Protein AF-A0A7G1ILY7-F1 (afdb_monomer_lite)

Secondary structure (DSSP, 8-state):
--HHHHHHHHHHHHHHHHT-------TT-GGGS----TT-BPPTTTTTTTSS--SEEEEEEEEES--EEEEEEEEEEEEEEEEEEEPTTSSEEEESEEEETTEEEE-EEEEEEEEEEEEEEE--SSPEEEEEEE--EEEEEEETTEEEEEEE--EEEEEEEEEEEETTEEEEEEEEEE-SPPPSSHHHHHHTSBEEEEEEEEEESSEEPPSSS--TTTHHHHTT--EES--EE--S-TTEEEE-

pLDDT: mean 86.39, std 15.76, range [38.31, 98.69]

Organism: Mycobacterium kansasii (NCBI:txid1768)

Structure (mmCIF, N/CA/C/O backbone):
data_AF-A0A7G1ILY7-F1
#
_entry.id   AF-A0A7G1ILY7-F1
#
loop_
_atom_site.group_PDB
_atom_site.id
_atom_site.type_symbol
_atom_site.label_atom_id
_atom_site.label_alt_id
_atom_site.label_comp_id
_atom_site.label_asym_id
_atom_site.label_entity_id
_atom_site.label_seq_id
_atom_site.pdbx_PDB_ins_code
_atom_site.Cartn_x
_atom_site.Cartn_y
_atom_site.Cartn_z
_atom_site.occupancy
_atom_site.B_iso_or_equiv
_atom_site.auth_seq_id
_atom_site.auth_comp_id
_atom_site.auth_asym_id
_atom_site.auth_atom_id
_atom_site.pdbx_PDB_model_num
ATOM 1 N N . MET A 1 1 ? -23.141 0.613 -5.395 1.00 51.69 1 MET A N 1
ATOM 2 C CA . MET A 1 1 ? -22.119 1.476 -4.769 1.00 51.69 1 MET A CA 1
ATOM 3 C C . MET A 1 1 ? -22.836 2.685 -4.200 1.00 51.69 1 MET A C 1
ATOM 5 O O . MET A 1 1 ? -23.727 3.201 -4.863 1.00 51.69 1 MET A O 1
ATOM 9 N N . THR A 1 2 ? -22.575 3.020 -2.938 1.00 58.94 2 THR A N 1
ATOM 10 C CA . THR A 1 2 ? -23.241 4.110 -2.207 1.00 58.94 2 THR A CA 1
ATOM 11 C C . THR A 1 2 ? -22.535 5.437 -2.502 1.00 58.94 2 THR A C 1
ATOM 13 O O . THR A 1 2 ? -21.327 5.457 -2.725 1.00 58.94 2 THR A O 1
ATOM 16 N N . SER A 1 3 ? -23.243 6.571 -2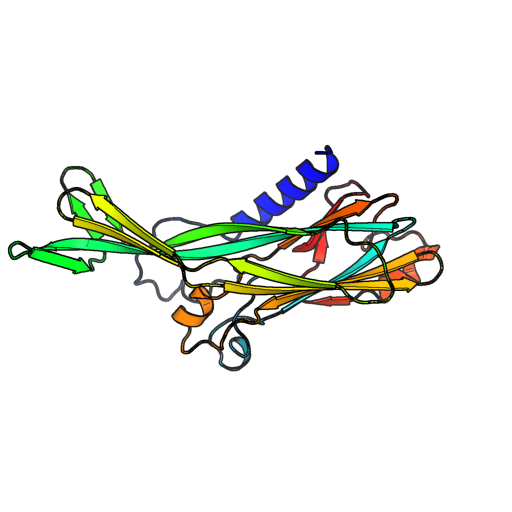.446 1.00 66.88 3 SER A N 1
ATOM 17 C CA . SER A 1 3 ? -22.622 7.887 -2.694 1.00 66.88 3 SER A CA 1
ATOM 18 C C . SER A 1 3 ? -21.503 8.233 -1.697 1.00 66.88 3 SER A C 1
ATOM 20 O O . SER A 1 3 ? -20.688 9.115 -1.958 1.00 66.88 3 SER A O 1
ATOM 22 N N . SER A 1 4 ? -21.472 7.576 -0.531 1.00 65.44 4 SER A N 1
ATOM 23 C CA . SER A 1 4 ? -20.400 7.704 0.460 1.00 65.44 4 SER A CA 1
ATOM 24 C C . SER A 1 4 ? -19.105 7.031 0.014 1.00 65.44 4 SER A C 1
ATOM 26 O O . SER A 1 4 ? -18.032 7.585 0.243 1.00 65.44 4 SER A O 1
ATOM 28 N N . TRP A 1 5 ? -19.206 5.878 -0.650 1.00 73.56 5 TRP A N 1
ATOM 29 C CA . TRP A 1 5 ? -18.062 5.170 -1.218 1.00 73.56 5 TRP A CA 1
ATOM 30 C C . TRP A 1 5 ? -17.394 5.994 -2.324 1.00 73.56 5 TRP A C 1
ATOM 32 O O . TRP A 1 5 ? -16.175 6.154 -2.338 1.00 73.56 5 TRP A O 1
ATOM 42 N N . ASP A 1 6 ? -18.199 6.600 -3.197 1.00 73.00 6 ASP A N 1
ATOM 43 C CA . ASP A 1 6 ? -17.697 7.388 -4.327 1.00 73.00 6 ASP A CA 1
ATOM 44 C C . ASP A 1 6 ? -16.938 8.647 -3.872 1.00 73.00 6 ASP A C 1
ATOM 46 O O . ASP A 1 6 ? -15.914 9.000 -4.454 1.00 73.00 6 ASP A O 1
ATOM 50 N N . ARG A 1 7 ? -17.372 9.297 -2.781 1.00 68.69 7 ARG A N 1
ATOM 51 C CA . ARG A 1 7 ? -16.645 10.439 -2.194 1.00 68.69 7 ARG A CA 1
ATOM 52 C C . ARG A 1 7 ? -15.334 10.031 -1.525 1.00 68.69 7 ARG A C 1
ATOM 54 O O . ARG A 1 7 ? -14.346 10.745 -1.664 1.00 68.69 7 ARG A O 1
ATOM 61 N N . ALA A 1 8 ? -15.315 8.904 -0.807 1.00 69.25 8 ALA A N 1
ATOM 62 C CA . ALA A 1 8 ? -14.083 8.374 -0.218 1.00 69.25 8 ALA A CA 1
ATOM 63 C C . ALA A 1 8 ? -13.059 8.032 -1.305 1.00 69.25 8 ALA A C 1
ATOM 65 O O . ALA A 1 8 ? -11.894 8.407 -1.192 1.00 69.25 8 ALA A O 1
ATOM 66 N N . ARG A 1 9 ? -13.522 7.413 -2.397 1.00 77.00 9 ARG A N 1
ATOM 67 C CA . ARG A 1 9 ? -12.702 7.153 -3.579 1.00 77.00 9 ARG A CA 1
ATOM 68 C C . ARG A 1 9 ? -12.181 8.443 -4.217 1.00 77.00 9 ARG A C 1
ATOM 70 O O . ARG A 1 9 ? -10.996 8.501 -4.501 1.00 77.00 9 ARG A O 1
ATOM 77 N N . ALA A 1 10 ? -12.999 9.485 -4.356 1.00 72.00 10 ALA A N 1
ATOM 78 C CA . ALA A 1 10 ? -12.544 10.756 -4.928 1.00 72.00 10 ALA A CA 1
ATOM 79 C C . ALA A 1 10 ? -11.409 11.417 -4.116 1.00 72.00 10 ALA A C 1
ATOM 81 O O . ALA A 1 10 ? -10.465 11.946 -4.698 1.00 72.00 10 ALA A O 1
ATOM 82 N N . VAL A 1 11 ? -11.468 11.364 -2.778 1.00 67.31 11 VAL A N 1
ATOM 83 C CA . VAL A 1 11 ? -10.367 11.843 -1.916 1.00 67.31 11 VAL A CA 1
ATOM 84 C C . VAL A 1 11 ? -9.125 10.971 -2.089 1.00 67.31 11 VAL A C 1
ATOM 86 O O . VAL A 1 11 ? -8.024 11.494 -2.234 1.00 67.31 11 VAL A O 1
ATOM 89 N N . ALA A 1 12 ? -9.297 9.651 -2.111 1.00 66.75 12 ALA A N 1
ATOM 90 C CA . ALA A 1 12 ? -8.205 8.714 -2.338 1.00 66.75 12 ALA A CA 1
ATOM 91 C C . ALA A 1 12 ? -7.530 8.907 -3.707 1.00 66.75 12 ALA A C 1
ATOM 93 O O . ALA A 1 12 ? -6.308 8.875 -3.784 1.00 66.75 12 ALA A O 1
ATOM 94 N N . ASP A 1 13 ? -8.302 9.167 -4.765 1.00 70.38 13 ASP A N 1
ATOM 95 C CA . ASP A 1 13 ? -7.778 9.495 -6.094 1.00 70.38 13 ASP A CA 1
ATOM 96 C C . ASP A 1 13 ? -6.953 10.784 -6.047 1.00 70.38 13 ASP A C 1
ATOM 98 O O . ASP A 1 13 ? -5.821 10.811 -6.524 1.00 70.38 13 ASP A O 1
ATOM 102 N N . ALA A 1 14 ? -7.475 11.837 -5.409 1.00 61.22 14 ALA A N 1
ATOM 103 C CA . ALA A 1 14 ? -6.745 13.092 -5.261 1.00 61.22 14 ALA A CA 1
ATOM 104 C C . ALA A 1 14 ? -5.393 12.891 -4.550 1.00 61.22 14 ALA A C 1
ATOM 106 O O . ALA A 1 14 ? -4.378 13.377 -5.041 1.00 61.22 14 ALA A O 1
ATOM 107 N N . VAL A 1 15 ? -5.359 12.120 -3.456 1.00 63.75 15 VAL A N 1
ATOM 108 C CA . VAL A 1 15 ? -4.124 11.829 -2.701 1.00 63.75 15 VAL A CA 1
ATOM 109 C C . VAL A 1 15 ? -3.160 10.940 -3.493 1.00 63.75 15 VAL A C 1
ATOM 111 O O . VAL A 1 15 ? -1.953 11.182 -3.475 1.00 63.75 15 VAL A O 1
ATOM 114 N N . LEU A 1 16 ? -3.673 9.939 -4.217 1.00 60.16 16 LEU A N 1
ATOM 115 C CA . LEU A 1 16 ? -2.855 9.037 -5.031 1.00 60.16 16 LEU A CA 1
ATOM 116 C C . LEU A 1 16 ? -2.064 9.801 -6.102 1.00 60.16 16 LEU A C 1
ATOM 118 O O . LEU A 1 16 ? -0.911 9.462 -6.371 1.00 60.16 16 LEU A O 1
ATOM 122 N N . TYR A 1 17 ? -2.663 10.844 -6.685 1.00 57.06 17 TYR A N 1
ATOM 123 C CA . TYR A 1 17 ? -2.037 11.631 -7.748 1.00 57.06 17 TYR A CA 1
ATOM 124 C C . TYR A 1 17 ? -1.330 12.908 -7.270 1.00 57.06 17 TYR A C 1
ATOM 126 O O . TYR A 1 17 ? -0.415 13.353 -7.963 1.00 57.06 17 TYR A O 1
ATOM 134 N N . GLU A 1 18 ? -1.667 13.486 -6.107 1.00 53.09 18 GLU A N 1
ATOM 135 C CA . GLU A 1 18 ? -1.013 14.716 -5.604 1.00 53.09 18 GLU A CA 1
ATOM 136 C C . GLU A 1 18 ? 0.501 14.538 -5.386 1.00 53.09 18 GLU A C 1
ATOM 138 O O . GLU A 1 18 ? 1.273 15.486 -5.523 1.00 53.09 18 GLU A O 1
ATOM 143 N N . GLY A 1 19 ? 0.951 13.307 -5.121 1.00 48.81 19 GLY A N 1
ATOM 144 C CA . GLY A 1 19 ? 2.372 12.950 -5.027 1.00 48.81 19 GLY A CA 1
ATOM 145 C C . GLY A 1 19 ? 2.988 12.386 -6.315 1.00 48.81 19 GLY A C 1
ATOM 146 O O . GLY A 1 19 ? 4.180 12.059 -6.330 1.00 48.81 19 GLY A O 1
ATOM 147 N N . TYR A 1 20 ? 2.204 12.230 -7.386 1.00 53.41 20 TYR A N 1
ATOM 148 C CA . TYR A 1 20 ? 2.575 11.442 -8.561 1.00 53.41 20 TYR A CA 1
ATOM 149 C C . TYR A 1 20 ? 2.512 12.261 -9.857 1.00 53.41 20 TYR A C 1
ATOM 151 O O . TYR A 1 20 ? 1.643 12.098 -10.709 1.00 53.41 20 TYR A O 1
ATOM 159 N N . LEU A 1 21 ? 3.509 13.127 -10.058 1.00 47.19 21 LEU A N 1
ATOM 160 C CA . LEU A 1 21 ? 3.784 13.698 -11.379 1.00 47.19 21 LEU A CA 1
ATOM 161 C C . LEU A 1 21 ? 4.458 12.640 -12.273 1.00 47.19 21 LEU A C 1
ATOM 163 O O . LEU A 1 21 ? 5.683 12.522 -12.319 1.00 47.19 21 LEU A O 1
ATOM 167 N N . LEU A 1 22 ? 3.637 11.881 -13.005 1.00 51.94 22 LEU A N 1
ATOM 168 C CA . LEU A 1 22 ? 4.011 10.984 -14.113 1.00 51.94 22 LEU A CA 1
ATOM 169 C C . LEU A 1 22 ? 4.379 11.760 -15.388 1.00 51.94 22 LEU A C 1
ATOM 171 O O . LEU A 1 22 ? 3.877 11.475 -16.474 1.00 51.94 22 LEU A O 1
ATOM 175 N N . TYR A 1 23 ? 5.249 12.763 -15.275 1.00 44.69 23 TYR A N 1
ATOM 176 C CA . TYR A 1 23 ? 5.781 13.431 -16.461 1.00 44.69 23 TYR A CA 1
ATOM 177 C C . TYR A 1 23 ? 7.094 12.768 -16.899 1.00 44.69 23 TYR A C 1
ATOM 179 O O . TYR A 1 23 ? 7.912 12.424 -16.039 1.00 44.69 23 TYR A O 1
ATOM 187 N N . PRO A 1 24 ? 7.337 12.582 -18.211 1.00 46.72 24 PRO A N 1
ATOM 188 C CA . PRO A 1 24 ? 8.594 12.036 -18.705 1.00 46.72 24 PRO A CA 1
ATOM 189 C C . PRO A 1 24 ? 9.766 12.926 -18.276 1.00 46.72 24 PRO A C 1
ATOM 191 O O . PRO A 1 24 ? 9.954 14.027 -18.794 1.00 46.72 24 PRO A O 1
ATOM 194 N N . TYR A 1 25 ? 10.576 12.444 -17.334 1.00 49.81 25 TYR A N 1
ATOM 195 C CA . TYR A 1 25 ? 11.810 13.103 -16.918 1.00 49.81 25 TYR A CA 1
ATOM 196 C C . TYR A 1 25 ? 13.026 12.281 -17.334 1.00 49.81 25 TYR A C 1
ATOM 198 O O . TYR A 1 25 ? 13.054 11.057 -17.224 1.00 49.81 25 TYR A O 1
ATOM 206 N N . ARG A 1 26 ? 14.063 12.981 -17.804 1.00 48.72 26 ARG A N 1
ATOM 207 C CA . ARG A 1 26 ? 15.349 12.385 -18.180 1.00 48.72 26 ARG A CA 1
ATOM 208 C C . ARG A 1 26 ? 16.023 11.794 -16.936 1.00 48.72 26 ARG A C 1
ATOM 210 O O . ARG A 1 26 ? 16.225 12.507 -15.953 1.00 48.72 26 ARG A O 1
ATOM 217 N N . GLY A 1 27 ? 16.410 10.519 -17.001 1.00 41.66 27 GLY A N 1
ATOM 218 C CA . GLY A 1 27 ? 16.965 9.722 -15.892 1.00 41.66 27 GLY A CA 1
ATOM 219 C C . GLY A 1 27 ? 18.310 10.177 -15.297 1.00 41.66 27 GLY A C 1
ATOM 220 O O . GLY A 1 27 ? 18.941 9.409 -14.582 1.00 41.66 27 GLY A O 1
ATOM 221 N N . THR A 1 28 ? 18.773 11.401 -15.570 1.00 44.66 28 THR A N 1
ATOM 222 C CA . THR A 1 28 ? 20.074 11.934 -15.125 1.00 44.66 28 THR A CA 1
ATOM 223 C C . THR A 1 28 ? 19.985 12.990 -14.017 1.00 44.66 28 THR A C 1
ATOM 225 O O . THR A 1 28 ? 21.017 13.485 -13.567 1.00 44.66 28 THR A O 1
ATOM 228 N N . SER A 1 29 ? 18.789 13.357 -13.541 1.00 44.31 29 SER A N 1
ATOM 229 C CA . SER A 1 29 ? 18.653 14.378 -12.489 1.00 44.31 29 SER A CA 1
ATOM 230 C C . SER A 1 29 ? 18.788 13.784 -11.080 1.00 44.31 29 SER A C 1
ATOM 232 O O . SER A 1 29 ? 17.864 13.162 -10.556 1.00 44.31 29 SER A O 1
ATOM 234 N N . SER A 1 30 ? 19.934 14.026 -10.436 1.00 38.31 30 SER A N 1
ATOM 235 C CA . SER A 1 30 ? 20.238 13.637 -9.046 1.00 38.31 30 SER A CA 1
ATOM 236 C C . SER A 1 30 ? 19.320 14.285 -8.002 1.00 38.31 30 SER A C 1
ATOM 238 O O . SER A 1 30 ? 19.090 13.707 -6.943 1.00 38.31 30 SER A O 1
ATOM 240 N N . LYS A 1 31 ? 18.718 15.442 -8.316 1.00 39.47 31 LYS A N 1
ATOM 241 C CA . LYS A 1 31 ? 17.737 16.133 -7.457 1.00 39.47 31 LYS A CA 1
ATOM 242 C C . LYS A 1 31 ? 16.423 15.361 -7.263 1.00 39.47 31 LYS A C 1
ATOM 244 O O . LYS A 1 31 ? 15.609 15.774 -6.449 1.00 39.47 31 LYS A O 1
ATOM 249 N N . ASN A 1 32 ? 16.223 14.261 -7.991 1.00 41.09 32 ASN A N 1
ATOM 250 C CA . ASN A 1 32 ? 14.952 13.540 -8.072 1.00 41.09 32 ASN A CA 1
ATOM 251 C C . ASN A 1 32 ? 14.979 12.136 -7.436 1.00 41.09 32 ASN A C 1
ATOM 253 O O . ASN A 1 32 ? 14.021 11.378 -7.583 1.00 41.09 32 ASN A O 1
ATOM 257 N N . GLN A 1 33 ? 16.083 11.767 -6.775 1.00 41.03 33 GLN A N 1
ATOM 258 C CA . GLN A 1 33 ? 16.269 10.429 -6.196 1.00 41.03 33 GLN A CA 1
ATOM 259 C C . GLN A 1 33 ? 15.649 10.247 -4.805 1.00 41.03 33 GLN A C 1
ATOM 261 O O . GLN A 1 33 ? 15.539 9.122 -4.330 1.00 41.03 33 GLN A O 1
ATOM 266 N N . SER A 1 34 ? 15.209 11.331 -4.166 1.00 39.31 34 SER A N 1
ATOM 267 C CA . SER A 1 34 ? 14.508 11.288 -2.883 1.00 39.31 34 SER A CA 1
ATOM 268 C C . SER A 1 34 ? 13.128 11.898 -3.063 1.00 39.31 34 SER A C 1
ATOM 270 O O . SER A 1 34 ? 12.932 13.101 -2.911 1.00 39.31 34 SER A O 1
ATOM 272 N N . ARG A 1 35 ? 12.178 11.048 -3.456 1.00 51.59 35 ARG A N 1
ATOM 273 C CA . ARG A 1 35 ? 10.757 11.375 -3.522 1.00 51.59 35 ARG A CA 1
ATOM 274 C C . ARG A 1 35 ? 10.189 11.119 -2.130 1.00 51.59 35 ARG A C 1
ATOM 276 O O . ARG A 1 35 ? 10.049 9.970 -1.737 1.00 51.59 35 ARG A O 1
ATOM 283 N N . TRP A 1 36 ? 9.930 12.169 -1.363 1.00 40.75 36 TRP A N 1
ATOM 284 C CA . TRP A 1 36 ? 9.278 12.047 -0.060 1.00 40.75 36 TRP A CA 1
ATOM 285 C C . TRP A 1 36 ? 7.821 11.681 -0.337 1.00 40.75 36 TRP A C 1
ATOM 287 O O . TRP A 1 36 ? 7.018 12.545 -0.680 1.00 40.75 36 TRP A O 1
ATOM 297 N N . GLN A 1 37 ? 7.522 10.386 -0.339 1.00 58.16 37 GLN A N 1
ATOM 298 C CA . GLN A 1 37 ? 6.239 9.857 -0.783 1.00 58.16 37 GLN A CA 1
ATOM 299 C C . GLN A 1 37 ? 5.486 9.304 0.421 1.00 58.16 37 GLN A C 1
ATOM 301 O O . GLN A 1 37 ? 5.861 8.280 0.995 1.00 58.16 37 GLN A O 1
ATOM 306 N N . PHE A 1 38 ? 4.410 9.992 0.796 1.00 65.69 38 PHE A N 1
ATOM 307 C CA . PHE A 1 38 ? 3.429 9.457 1.733 1.00 65.69 38 PHE A CA 1
ATOM 308 C C . PHE A 1 38 ? 2.924 8.093 1.229 1.00 65.69 38 PHE A C 1
ATOM 310 O O . PHE A 1 38 ? 2.757 7.886 0.025 1.00 65.69 38 PHE A O 1
ATOM 317 N N . GLY A 1 39 ? 2.749 7.139 2.143 1.00 82.88 39 GLY A N 1
ATOM 318 C CA . GLY A 1 39 ? 2.217 5.810 1.832 1.00 82.88 39 GLY A CA 1
ATOM 319 C C . GLY A 1 39 ? 3.164 4.843 1.103 1.00 82.88 39 GLY A C 1
ATOM 320 O O . GLY A 1 39 ? 2.714 3.777 0.686 1.00 82.88 39 GLY A O 1
ATOM 321 N N . VAL A 1 40 ? 4.457 5.139 0.911 1.00 92.12 40 VAL A N 1
ATOM 322 C CA . VAL A 1 40 ? 5.383 4.108 0.395 1.00 92.12 40 VAL A CA 1
ATOM 323 C C . VAL A 1 40 ? 5.698 3.093 1.484 1.00 92.12 40 VAL A C 1
ATOM 325 O O . VAL A 1 40 ? 6.140 3.477 2.569 1.00 92.12 40 VAL A O 1
ATOM 328 N N . LEU A 1 41 ? 5.498 1.816 1.148 1.00 96.31 41 LEU A N 1
ATOM 329 C CA . LEU A 1 41 ? 5.859 0.660 1.964 1.00 96.31 41 LEU A CA 1
ATOM 330 C C . LEU A 1 41 ? 6.988 -0.120 1.285 1.00 96.31 41 LEU A C 1
ATOM 332 O O . LEU A 1 41 ? 6.751 -0.865 0.323 1.00 96.31 41 LEU A O 1
ATOM 336 N N . GLY A 1 42 ? 8.218 0.100 1.751 1.00 96.12 42 GLY A N 1
ATOM 337 C CA . GLY A 1 42 ? 9.424 -0.553 1.235 1.00 96.12 42 GLY A CA 1
ATOM 338 C C . GLY A 1 42 ? 9.500 -2.035 1.613 1.00 96.12 42 GLY A C 1
ATOM 339 O O . GLY A 1 42 ? 8.771 -2.469 2.493 1.00 96.12 42 GLY A O 1
ATOM 340 N N . PRO A 1 43 ? 10.349 -2.853 0.968 1.00 97.50 43 PRO A N 1
ATOM 341 C CA . PRO A 1 43 ? 10.576 -4.221 1.430 1.00 97.50 43 PRO A CA 1
ATOM 342 C C . PRO A 1 43 ? 11.172 -4.270 2.851 1.00 97.50 43 PRO A C 1
ATOM 344 O O . PRO A 1 43 ? 11.854 -3.321 3.250 1.00 97.50 43 PRO A O 1
ATOM 347 N N . PRO A 1 44 ? 11.018 -5.386 3.586 1.00 97.62 44 PRO A N 1
ATOM 348 C CA . PRO A 1 44 ? 11.567 -5.543 4.931 1.00 97.62 44 PRO A CA 1
ATOM 349 C C . PRO A 1 44 ? 13.054 -5.177 5.032 1.00 97.62 44 PRO A C 1
ATOM 351 O O . PRO A 1 44 ? 13.888 -5.680 4.266 1.00 97.62 44 PRO A O 1
ATOM 354 N N . GLY A 1 45 ? 13.376 -4.304 5.993 1.00 96.00 45 GLY A N 1
ATOM 355 C CA . GLY A 1 45 ? 14.730 -3.803 6.266 1.00 96.00 45 GLY A CA 1
ATOM 356 C C . GLY A 1 45 ? 15.231 -2.699 5.322 1.00 96.00 45 GLY A C 1
ATOM 357 O O . GLY A 1 45 ? 16.362 -2.237 5.476 1.00 96.00 45 GLY A O 1
ATOM 358 N N . ALA A 1 46 ? 14.426 -2.248 4.349 1.00 94.56 46 ALA A N 1
ATOM 359 C CA . ALA A 1 46 ? 14.848 -1.219 3.396 1.00 94.56 46 ALA A CA 1
ATOM 360 C C . ALA A 1 46 ? 15.113 0.144 4.059 1.00 94.56 46 ALA A C 1
ATOM 362 O O . ALA A 1 46 ? 16.073 0.817 3.674 1.00 94.56 46 ALA A O 1
ATOM 363 N N . ALA A 1 47 ? 14.304 0.536 5.050 1.00 93.00 47 ALA A N 1
ATOM 364 C CA . ALA A 1 47 ? 14.507 1.765 5.821 1.00 93.00 47 ALA A CA 1
ATOM 365 C C . ALA A 1 47 ? 15.844 1.755 6.577 1.00 93.00 47 ALA A C 1
ATOM 367 O O . ALA A 1 47 ? 16.665 2.652 6.391 1.00 93.00 47 ALA A O 1
ATOM 368 N N . ASP A 1 48 ? 16.097 0.700 7.356 1.00 94.00 48 ASP A N 1
ATOM 369 C CA . ASP A 1 48 ? 17.316 0.551 8.162 1.00 94.00 48 ASP A CA 1
ATOM 370 C C . ASP A 1 48 ? 18.584 0.533 7.299 1.00 94.00 48 ASP A C 1
ATOM 372 O O . ASP A 1 48 ? 19.618 1.088 7.672 1.00 94.00 48 ASP A O 1
ATOM 376 N N . ALA A 1 49 ? 18.499 -0.067 6.109 1.00 92.69 49 ALA A N 1
ATOM 377 C CA . ALA A 1 49 ? 19.592 -0.112 5.143 1.00 92.69 49 ALA A CA 1
ATOM 378 C C . ALA A 1 49 ? 19.764 1.194 4.334 1.00 92.69 49 ALA A C 1
ATOM 380 O O . ALA A 1 49 ? 20.663 1.283 3.495 1.00 92.69 49 ALA A O 1
ATOM 381 N N . GLY A 1 50 ? 18.902 2.201 4.528 1.00 91.00 50 GLY A N 1
ATOM 382 C CA . GLY A 1 50 ? 18.900 3.440 3.742 1.00 91.00 50 GLY A CA 1
ATOM 383 C C . GLY A 1 50 ? 18.577 3.227 2.256 1.00 91.00 50 GLY A C 1
ATOM 384 O O . GLY A 1 50 ? 18.969 4.040 1.410 1.00 91.00 50 GLY A O 1
ATOM 385 N N . LEU A 1 51 ? 17.904 2.118 1.928 1.00 89.62 51 LEU A N 1
ATOM 386 C CA . LEU A 1 51 ? 17.524 1.722 0.570 1.00 89.62 51 LEU A CA 1
ATOM 387 C C . LEU A 1 51 ? 16.113 2.186 0.191 1.00 89.62 51 LEU A C 1
ATOM 389 O O . LEU A 1 51 ? 15.828 2.357 -0.993 1.00 89.62 51 LEU A O 1
ATOM 393 N N . GLY A 1 52 ? 15.240 2.392 1.174 1.00 88.56 52 GLY A N 1
ATOM 394 C CA . GLY A 1 52 ? 13.847 2.753 0.948 1.00 88.56 52 GLY A CA 1
ATOM 395 C C . GLY A 1 52 ? 13.145 3.209 2.220 1.00 88.56 52 GLY A C 1
ATOM 396 O O . GLY A 1 52 ? 13.771 3.742 3.130 1.00 88.56 52 GLY A O 1
ATOM 397 N N . GLU A 1 53 ? 11.836 3.004 2.246 1.00 91.00 53 GLU A N 1
ATOM 398 C CA . GLU A 1 53 ? 10.942 3.427 3.323 1.00 91.00 53 GLU A CA 1
ATOM 399 C C . GLU A 1 53 ? 10.603 2.274 4.274 1.00 91.00 53 GLU A C 1
ATOM 401 O O . GLU A 1 53 ? 10.943 1.120 4.003 1.00 91.00 53 GLU A O 1
ATOM 406 N N . ASP A 1 54 ? 9.928 2.610 5.378 1.00 94.38 54 ASP A N 1
ATOM 407 C CA . ASP A 1 54 ? 9.338 1.640 6.311 1.00 94.38 54 ASP A CA 1
ATOM 408 C C . ASP A 1 54 ? 8.462 0.637 5.546 1.00 94.38 54 ASP A C 1
ATOM 410 O O . ASP A 1 54 ? 7.846 0.989 4.536 1.00 94.38 54 ASP A O 1
ATOM 414 N N . ASP A 1 55 ? 8.422 -0.612 5.999 1.00 97.00 55 ASP A N 1
ATOM 415 C CA . ASP A 1 55 ? 7.636 -1.659 5.356 1.00 97.00 55 ASP A CA 1
ATOM 416 C C . ASP A 1 55 ? 6.163 -1.626 5.760 1.00 97.00 55 ASP A C 1
ATOM 418 O O . ASP A 1 55 ? 5.345 -2.315 5.148 1.00 97.00 55 ASP A O 1
ATOM 422 N N . THR A 1 56 ? 5.804 -0.813 6.754 1.00 97.12 56 THR A N 1
ATOM 423 C CA . THR A 1 56 ? 4.505 -0.892 7.400 1.00 97.12 56 THR A CA 1
ATOM 424 C C . THR A 1 56 ? 3.801 0.457 7.524 1.00 97.12 56 THR A C 1
ATOM 426 O O . THR A 1 56 ? 4.383 1.499 7.807 1.00 97.12 56 THR A O 1
ATOM 429 N N . MET A 1 57 ? 2.478 0.416 7.376 1.00 96.06 57 MET A N 1
ATOM 430 C CA . MET A 1 57 ? 1.567 1.450 7.856 1.00 96.06 57 MET A CA 1
ATOM 431 C C . MET A 1 57 ? 0.455 0.811 8.687 1.00 96.06 57 MET A C 1
ATOM 433 O O . MET A 1 57 ? 0.052 -0.330 8.445 1.00 96.06 57 MET A O 1
ATOM 437 N N . ALA A 1 58 ? -0.048 1.532 9.683 1.00 96.62 58 ALA A N 1
ATOM 438 C CA . ALA A 1 58 ? -1.114 1.045 10.545 1.00 96.62 58 ALA A CA 1
ATOM 439 C C . ALA A 1 58 ? -2.013 2.180 11.024 1.00 96.62 58 ALA A C 1
ATOM 441 O O . ALA A 1 58 ? -1.544 3.287 11.279 1.00 96.62 58 ALA A O 1
ATOM 442 N N . ALA A 1 59 ? -3.295 1.875 11.189 1.00 95.19 59 ALA A N 1
ATOM 443 C CA . ALA A 1 59 ? -4.269 2.810 11.718 1.00 95.19 59 ALA A CA 1
ATOM 444 C C . ALA A 1 59 ? -5.238 2.129 12.678 1.00 95.19 59 ALA A C 1
ATOM 446 O O . ALA A 1 59 ? -5.622 0.973 12.481 1.00 95.19 59 ALA A O 1
ATOM 447 N N . GLN A 1 60 ? -5.666 2.873 13.694 1.00 95.56 60 GLN A N 1
ATOM 448 C CA . GLN A 1 60 ? -6.754 2.477 14.578 1.00 95.56 60 GLN A CA 1
ATOM 449 C C . GLN A 1 60 ? -7.900 3.473 14.507 1.00 95.56 60 GLN A C 1
ATOM 451 O O . GLN A 1 60 ? -7.699 4.682 14.595 1.00 95.56 60 GLN A O 1
ATOM 456 N N . PHE A 1 61 ? -9.122 2.975 14.432 1.00 94.31 61 PHE A N 1
ATOM 457 C CA . PHE A 1 61 ? -10.316 3.809 14.497 1.00 94.31 61 PHE A CA 1
ATOM 458 C C . PHE A 1 61 ? -11.424 3.086 15.248 1.00 94.31 61 PHE A C 1
ATOM 460 O O . PHE A 1 61 ? -11.365 1.879 15.489 1.00 94.31 61 PHE A O 1
ATOM 467 N N . LEU A 1 62 ? -12.430 3.855 15.645 1.00 95.00 62 LEU A N 1
ATOM 468 C CA . LEU A 1 62 ? -13.571 3.349 16.386 1.00 95.00 62 LEU A CA 1
ATOM 469 C C . LEU A 1 62 ? -14.790 3.255 15.480 1.00 95.00 62 LEU A C 1
ATOM 471 O O . LEU A 1 62 ? -15.012 4.106 14.614 1.00 95.00 62 LEU A O 1
ATOM 475 N N . VAL A 1 63 ? -15.591 2.229 15.728 1.00 94.94 63 VAL A N 1
ATOM 476 C CA . VAL A 1 63 ? -16.878 2.014 15.078 1.00 94.94 63 VAL A CA 1
ATOM 477 C C . VAL A 1 63 ? -17.964 1.812 16.131 1.00 94.94 63 VAL A C 1
ATOM 479 O O . VAL A 1 63 ? -17.718 1.243 17.195 1.00 94.94 63 VAL A O 1
ATOM 482 N N . ASP A 1 64 ? -19.162 2.289 15.816 1.00 94.56 64 ASP A N 1
ATOM 483 C CA . ASP A 1 64 ? -20.364 2.216 16.645 1.00 94.56 64 ASP A CA 1
ATOM 484 C C . ASP A 1 64 ? -21.438 1.401 15.908 1.00 94.56 64 ASP A C 1
ATOM 486 O O . ASP A 1 64 ? -21.758 1.692 14.750 1.00 94.56 64 ASP A O 1
ATOM 490 N N . GLY A 1 65 ? -21.932 0.333 16.542 1.00 93.75 65 GLY A N 1
ATOM 491 C CA . GLY A 1 65 ? -22.961 -0.572 16.007 1.00 93.75 65 GLY A CA 1
ATOM 492 C C . GLY A 1 65 ? -22.556 -1.430 14.797 1.00 93.75 65 GLY A C 1
ATOM 493 O O . GLY A 1 65 ? -23.326 -2.284 14.360 1.00 93.75 65 GLY A O 1
ATOM 494 N N . ALA A 1 66 ? -21.357 -1.239 14.242 1.00 93.94 66 ALA A N 1
ATOM 495 C CA . ALA A 1 66 ? -20.913 -1.959 13.054 1.00 93.94 66 ALA A CA 1
ATOM 496 C C . ALA A 1 66 ? -20.576 -3.426 13.367 1.00 93.94 66 ALA A C 1
ATOM 498 O O . ALA A 1 66 ? -19.970 -3.735 14.392 1.00 93.94 66 ALA A O 1
ATOM 499 N N . ARG A 1 67 ? -20.930 -4.329 12.445 1.00 94.50 67 ARG A N 1
ATOM 500 C CA . ARG A 1 67 ? -20.704 -5.785 12.573 1.00 94.50 67 ARG A CA 1
ATOM 501 C C . ARG A 1 67 ? -19.597 -6.334 11.674 1.00 94.50 67 ARG A C 1
ATOM 503 O O . ARG A 1 67 ? -19.116 -7.441 11.899 1.00 94.50 67 ARG A O 1
ATOM 510 N N . ALA A 1 68 ? -19.246 -5.594 10.628 1.00 95.69 68 ALA A N 1
ATOM 511 C CA . ALA A 1 68 ? -18.244 -5.986 9.649 1.00 95.69 68 ALA A CA 1
ATOM 512 C C . ALA A 1 68 ? -17.666 -4.756 8.939 1.00 95.69 68 ALA A C 1
ATOM 514 O O . ALA A 1 68 ? -18.240 -3.664 9.018 1.00 95.69 68 ALA A O 1
ATOM 515 N N . ILE A 1 69 ? -16.571 -4.953 8.206 1.00 95.69 69 ILE A N 1
ATOM 516 C CA . ILE A 1 69 ? -15.901 -3.914 7.417 1.00 95.69 69 ILE A CA 1
ATOM 517 C C . ILE A 1 69 ? -15.518 -4.425 6.024 1.00 95.69 69 ILE A C 1
ATOM 519 O O . ILE A 1 69 ? -15.041 -5.547 5.871 1.00 95.69 69 ILE A O 1
ATOM 523 N N . THR A 1 70 ? -15.715 -3.598 5.006 1.00 96.19 70 THR A N 1
ATOM 524 C CA . THR A 1 70 ? -15.177 -3.788 3.657 1.00 96.19 70 THR A CA 1
ATOM 525 C C . THR A 1 70 ? -13.979 -2.865 3.499 1.00 96.19 70 THR A C 1
ATOM 527 O O . THR A 1 70 ? -14.053 -1.687 3.850 1.00 96.19 70 THR A O 1
ATOM 530 N N . LEU A 1 71 ? -12.873 -3.394 2.985 1.00 96.19 71 LEU A N 1
ATOM 531 C CA . LEU A 1 71 ? -11.619 -2.668 2.825 1.00 96.19 71 LEU A CA 1
ATOM 532 C C . LEU A 1 71 ? -11.148 -2.744 1.381 1.00 96.19 71 LEU A C 1
ATOM 534 O O . LEU A 1 71 ? -11.262 -3.787 0.740 1.00 96.19 71 LEU A O 1
ATOM 538 N N . VAL A 1 72 ? -10.560 -1.662 0.887 1.00 96.50 72 VAL A N 1
ATOM 539 C CA . VAL A 1 72 ? -9.867 -1.649 -0.397 1.00 96.50 72 VAL A CA 1
ATOM 540 C C . VAL A 1 72 ? -8.490 -1.031 -0.212 1.00 96.50 72 VAL A C 1
ATOM 542 O O . VAL A 1 72 ? -8.375 0.146 0.112 1.00 96.50 72 VAL A O 1
ATOM 545 N N . VAL A 1 73 ? -7.445 -1.833 -0.419 1.00 96.38 73 VAL A N 1
ATOM 546 C CA . VAL A 1 73 ? -6.050 -1.379 -0.403 1.00 96.38 73 VAL A CA 1
ATOM 547 C C . VAL A 1 73 ? -5.664 -0.973 -1.817 1.00 96.38 73 VAL A C 1
ATOM 549 O O . VAL A 1 73 ? -5.775 -1.778 -2.749 1.00 96.38 73 VAL A O 1
ATOM 552 N N . ARG A 1 74 ? -5.213 0.269 -1.973 1.00 94.00 74 ARG A N 1
ATOM 553 C CA . ARG A 1 74 ? -4.806 0.854 -3.250 1.00 94.00 74 ARG A CA 1
ATOM 554 C C . ARG A 1 74 ? -3.364 1.314 -3.170 1.00 94.00 74 ARG A C 1
ATOM 556 O O . ARG A 1 74 ? -2.949 1.849 -2.149 1.00 94.00 74 ARG A O 1
ATOM 563 N N . PHE A 1 75 ? -2.610 1.077 -4.232 1.00 93.56 75 PHE A N 1
ATOM 564 C CA . PHE A 1 75 ? -1.208 1.468 -4.350 1.00 93.56 75 PHE A CA 1
ATOM 565 C C . PHE A 1 75 ? -0.785 1.454 -5.820 1.00 93.56 75 PHE A C 1
ATOM 567 O O . PHE A 1 75 ? -1.458 0.881 -6.676 1.00 93.56 75 PHE A O 1
ATOM 574 N N . LEU A 1 76 ? 0.356 2.057 -6.109 1.00 93.12 76 LEU A N 1
ATOM 575 C CA . LEU A 1 76 ? 1.021 2.019 -7.400 1.00 93.12 76 LEU A CA 1
ATOM 576 C C . LEU A 1 76 ? 2.104 0.935 -7.395 1.00 93.12 76 LEU A C 1
ATOM 578 O O . LEU A 1 76 ? 2.885 0.813 -6.450 1.00 93.12 76 LEU A O 1
ATOM 582 N N . GLN A 1 77 ? 2.162 0.165 -8.475 1.00 94.56 77 GLN A N 1
ATOM 583 C CA . GLN A 1 77 ? 3.250 -0.756 -8.781 1.00 94.56 77 GLN A CA 1
ATOM 584 C C . GLN A 1 77 ? 4.166 -0.107 -9.821 1.00 94.56 77 GLN A C 1
ATOM 586 O O . GLN A 1 77 ? 3.699 0.310 -10.883 1.00 94.56 77 GLN A O 1
ATOM 591 N N . LEU A 1 78 ? 5.469 -0.039 -9.534 1.00 93.50 78 LEU A N 1
ATOM 592 C CA . LEU A 1 78 ? 6.448 0.527 -10.460 1.00 93.50 78 LEU A CA 1
ATOM 593 C C . LEU A 1 78 ? 6.561 -0.325 -11.731 1.00 93.50 78 LEU A C 1
ATOM 595 O O . LEU A 1 78 ? 6.686 -1.552 -11.674 1.00 93.50 78 LEU A O 1
ATOM 599 N N . GLN A 1 79 ? 6.568 0.343 -12.879 1.00 93.50 79 GLN A N 1
ATOM 600 C CA . GLN A 1 79 ? 6.727 -0.262 -14.190 1.00 93.50 79 GLN A CA 1
ATOM 601 C C . GLN A 1 79 ? 7.898 0.381 -14.918 1.00 93.50 79 GLN A C 1
ATOM 603 O O . GLN A 1 79 ? 7.812 1.504 -15.395 1.00 93.50 79 GLN A O 1
ATOM 608 N N . HIS A 1 80 ? 8.988 -0.355 -15.079 1.00 93.12 80 HIS A N 1
ATOM 609 C CA . HIS A 1 80 ? 10.121 0.130 -15.856 1.00 93.12 80 HIS A CA 1
ATOM 610 C C . HIS A 1 80 ? 9.804 0.009 -17.345 1.00 93.12 80 HIS A C 1
ATOM 612 O O . HIS A 1 80 ? 9.703 -1.112 -17.852 1.00 93.12 80 HIS A O 1
ATOM 618 N N . ARG A 1 81 ? 9.671 1.134 -18.059 1.00 93.56 81 ARG A N 1
ATOM 619 C CA . ARG A 1 81 ? 9.606 1.155 -19.525 1.00 93.56 81 ARG A CA 1
ATOM 620 C C . ARG A 1 81 ? 10.999 1.390 -20.093 1.00 93.56 81 ARG A C 1
ATOM 622 O O . ARG A 1 81 ? 11.598 2.444 -19.896 1.00 93.56 81 ARG A O 1
ATOM 629 N N . ARG A 1 82 ? 11.479 0.4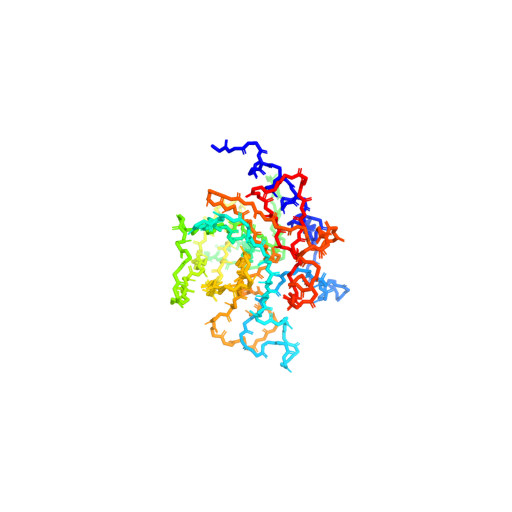39 -20.887 1.00 95.00 82 ARG A N 1
ATOM 630 C CA . ARG A 1 82 ? 12.724 0.523 -21.650 1.00 95.00 82 ARG A CA 1
ATOM 631 C C . ARG A 1 82 ? 12.419 0.622 -23.138 1.00 95.00 82 ARG A C 1
ATOM 633 O O . ARG A 1 82 ? 11.819 -0.286 -23.706 1.00 95.00 82 ARG A O 1
ATOM 640 N N . ALA A 1 83 ? 12.848 1.707 -23.767 1.00 96.38 83 ALA A N 1
ATOM 641 C CA . ALA A 1 83 ? 12.898 1.817 -25.215 1.00 96.38 83 ALA A CA 1
ATOM 642 C C . ALA A 1 83 ? 14.118 1.053 -25.744 1.00 96.38 83 ALA A C 1
ATOM 644 O O . ALA A 1 83 ? 15.224 1.184 -25.212 1.00 96.38 83 ALA A O 1
ATOM 645 N N . GLU A 1 84 ? 13.924 0.252 -26.788 1.00 97.12 84 GLU A N 1
ATOM 646 C CA . GLU A 1 84 ? 14.997 -0.494 -27.432 1.00 97.12 84 GLU A CA 1
ATOM 647 C C . GLU A 1 84 ? 15.001 -0.286 -28.943 1.00 97.12 84 GLU A C 1
ATOM 649 O O . GLU A 1 84 ? 13.970 -0.428 -29.597 1.00 97.12 84 GLU A O 1
ATOM 654 N N . ARG A 1 85 ? 16.173 0.001 -29.512 1.00 96.69 85 ARG A N 1
ATOM 655 C CA . ARG A 1 85 ? 16.371 0.146 -30.957 1.00 96.69 85 ARG A CA 1
ATOM 656 C C . ARG A 1 85 ? 16.658 -1.211 -31.595 1.00 96.69 85 ARG A C 1
ATOM 658 O O . ARG A 1 85 ? 17.456 -1.985 -31.067 1.00 96.69 85 ARG A O 1
ATOM 665 N N . ALA A 1 86 ? 16.051 -1.486 -32.744 1.00 96.25 86 ALA A N 1
ATOM 666 C CA . ALA A 1 86 ? 16.381 -2.651 -33.556 1.00 96.25 86 ALA A CA 1
ATOM 667 C C . ALA A 1 86 ? 17.772 -2.489 -34.192 1.00 96.25 86 ALA A C 1
ATOM 669 O O . ALA A 1 86 ? 18.098 -1.443 -34.756 1.00 96.25 86 ALA A O 1
ATOM 670 N N . ARG A 1 87 ? 18.606 -3.529 -34.120 1.00 94.56 87 ARG A N 1
ATOM 671 C CA . ARG A 1 87 ? 19.932 -3.531 -34.758 1.00 94.56 87 ARG A CA 1
ATOM 672 C C . ARG A 1 87 ? 19.858 -4.096 -36.175 1.00 94.56 87 ARG A C 1
ATOM 674 O O . ARG A 1 87 ? 19.115 -5.039 -36.431 1.00 94.56 87 ARG A O 1
ATOM 681 N N . ALA A 1 88 ? 20.706 -3.589 -37.073 1.00 84.50 88 ALA A N 1
ATOM 682 C CA . ALA A 1 88 ? 20.788 -4.044 -38.469 1.00 84.50 88 ALA A CA 1
ATOM 683 C C . ALA A 1 88 ? 21.153 -5.540 -38.621 1.00 84.50 88 ALA A C 1
ATOM 685 O O . ALA A 1 88 ? 20.842 -6.144 -39.641 1.00 84.50 88 ALA A O 1
ATOM 686 N N . GLY A 1 89 ? 21.777 -6.146 -37.602 1.00 84.00 89 GLY A N 1
ATOM 687 C CA . GLY A 1 89 ? 22.093 -7.581 -37.536 1.00 84.00 89 GLY A CA 1
ATOM 688 C C . GLY A 1 89 ? 21.079 -8.427 -36.756 1.00 84.00 89 GLY A C 1
ATOM 689 O O . GLY A 1 89 ? 21.386 -9.563 -36.405 1.00 84.00 89 GLY A O 1
ATOM 690 N N . GLY A 1 90 ? 19.904 -7.875 -36.441 1.00 88.81 90 GLY A N 1
ATOM 691 C CA . GLY A 1 90 ? 18.922 -8.493 -35.553 1.00 88.81 90 GLY A CA 1
ATOM 692 C C . GLY A 1 90 ? 19.179 -8.200 -34.071 1.00 88.81 90 GLY A C 1
ATOM 693 O O . GLY A 1 90 ? 20.260 -7.775 -33.658 1.00 88.81 90 GLY A O 1
ATOM 694 N N . GLY A 1 91 ? 18.147 -8.412 -33.255 1.00 93.81 91 GLY A N 1
ATOM 695 C CA . GLY A 1 91 ? 18.162 -8.088 -31.829 1.00 93.81 91 GLY A CA 1
ATOM 696 C C . GLY A 1 91 ? 17.866 -6.616 -31.528 1.00 93.81 91 GLY A C 1
ATOM 697 O O . GLY A 1 91 ? 17.576 -5.814 -32.418 1.00 93.81 91 GLY A O 1
ATOM 698 N N . PHE A 1 92 ? 17.920 -6.283 -30.239 1.00 96.56 92 PHE A N 1
ATOM 699 C CA . PHE A 1 92 ? 17.486 -4.994 -29.709 1.00 96.56 92 PHE A CA 1
ATOM 700 C C . PHE A 1 92 ? 18.508 -4.437 -28.719 1.00 96.56 92 PHE A C 1
ATOM 702 O O . PHE A 1 92 ? 19.086 -5.189 -27.933 1.00 96.56 92 PHE A O 1
ATOM 709 N N . GLU A 1 93 ? 18.728 -3.124 -28.753 1.00 95.62 93 GLU A N 1
ATOM 710 C CA . GLU A 1 93 ? 19.589 -2.419 -27.803 1.00 95.62 93 GLU A CA 1
ATOM 711 C C . GLU A 1 93 ? 18.813 -1.409 -26.965 1.00 95.62 93 GLU A C 1
ATOM 713 O O . GLU A 1 93 ? 18.112 -0.573 -27.534 1.00 95.62 93 GLU A O 1
ATOM 718 N N . PRO A 1 94 ? 18.945 -1.433 -25.630 1.00 95.56 94 PRO A N 1
ATOM 719 C CA . PRO A 1 94 ? 18.406 -0.384 -24.778 1.00 95.56 94 PRO A CA 1
ATOM 720 C C . PRO A 1 94 ? 18.928 1.001 -25.159 1.00 95.56 94 PRO A C 1
ATOM 722 O O . PRO A 1 94 ? 20.135 1.198 -25.305 1.00 95.56 94 PRO A O 1
ATOM 725 N N . VAL A 1 95 ? 18.025 1.972 -25.254 1.00 95.25 95 VAL A N 1
ATOM 726 C CA . VAL A 1 95 ? 18.352 3.380 -25.504 1.00 95.25 95 VAL A CA 1
ATOM 727 C C . VAL A 1 95 ? 17.614 4.279 -24.518 1.00 95.25 95 VAL A C 1
ATOM 729 O O . VAL A 1 95 ? 16.522 3.955 -24.056 1.00 95.25 95 VAL A O 1
ATOM 732 N N . ALA A 1 96 ? 18.198 5.430 -24.181 1.00 91.56 96 ALA A N 1
ATOM 733 C CA . ALA A 1 96 ? 17.523 6.418 -23.333 1.00 91.56 96 ALA A CA 1
ATOM 734 C C . ALA A 1 96 ? 16.279 7.003 -24.025 1.00 91.56 96 ALA A C 1
ATOM 736 O O . ALA A 1 96 ? 15.268 7.262 -23.378 1.00 91.56 96 ALA A O 1
ATOM 737 N N . GLU A 1 97 ? 16.355 7.165 -25.345 1.00 94.25 97 GLU A N 1
ATOM 738 C CA . GLU A 1 97 ? 15.284 7.659 -26.200 1.00 94.25 97 GLU A CA 1
ATOM 739 C C . GLU A 1 97 ? 15.365 6.953 -27.557 1.00 94.25 97 GLU A C 1
ATOM 741 O O . GLU A 1 97 ? 16.441 6.865 -28.159 1.00 94.25 97 GLU A O 1
ATOM 746 N N . LEU A 1 98 ? 14.235 6.429 -28.025 1.00 94.25 98 LEU A N 1
ATOM 747 C CA . LEU A 1 98 ? 14.070 5.926 -29.381 1.00 94.25 98 LEU A CA 1
ATOM 748 C C . LEU A 1 98 ? 13.312 6.979 -30.183 1.00 94.25 98 LEU A C 1
ATOM 750 O O . LEU A 1 98 ? 12.163 7.263 -29.872 1.00 94.25 98 LEU A O 1
ATOM 754 N N . THR A 1 99 ? 13.939 7.542 -31.209 1.00 94.00 99 THR A N 1
ATOM 755 C CA . THR A 1 99 ? 13.311 8.526 -32.099 1.00 94.00 99 THR A CA 1
ATOM 756 C C . THR A 1 99 ? 13.139 7.917 -33.481 1.00 94.00 99 THR A C 1
ATOM 758 O O . THR A 1 99 ? 14.085 7.353 -34.034 1.00 94.00 99 THR A O 1
ATOM 761 N N . THR A 1 100 ? 11.938 8.037 -34.039 1.00 88.00 100 THR A N 1
ATOM 762 C CA . THR A 1 100 ? 11.587 7.593 -35.395 1.00 88.00 100 THR A CA 1
ATOM 763 C C . THR A 1 100 ? 10.802 8.678 -36.119 1.00 88.00 100 THR A C 1
ATOM 765 O O . THR A 1 100 ? 10.480 9.715 -35.541 1.00 88.00 100 THR A O 1
ATOM 768 N N . ALA A 1 101 ? 10.429 8.418 -37.372 1.00 86.88 101 ALA A N 1
ATOM 769 C CA . ALA A 1 101 ? 9.524 9.293 -38.107 1.00 86.88 101 ALA A CA 1
ATOM 770 C C . ALA A 1 101 ? 8.136 9.418 -37.444 1.00 86.88 101 ALA A C 1
ATOM 772 O O . ALA A 1 101 ? 7.470 10.434 -37.620 1.00 86.88 101 ALA A O 1
ATOM 773 N N . SER A 1 102 ? 7.703 8.405 -36.686 1.00 85.31 102 SER A N 1
ATOM 774 C CA . SER A 1 102 ? 6.363 8.346 -36.083 1.00 85.31 102 SER A CA 1
ATOM 775 C C . SER A 1 102 ? 6.286 8.883 -34.649 1.00 85.31 102 SER A C 1
ATOM 777 O O . SER A 1 102 ? 5.188 9.094 -34.137 1.00 85.31 102 SER A O 1
ATOM 779 N N . GLY A 1 103 ? 7.424 9.145 -34.000 1.00 90.06 103 GLY A N 1
ATOM 780 C CA . GLY A 1 103 ? 7.444 9.676 -32.640 1.00 90.06 103 GLY A CA 1
ATOM 781 C C . GLY A 1 103 ? 8.769 9.480 -31.913 1.00 90.06 103 GLY A C 1
ATOM 782 O O . GLY A 1 103 ? 9.736 8.950 -32.466 1.00 90.06 103 GLY A O 1
ATOM 783 N N . SER A 1 104 ? 8.792 9.917 -30.652 1.00 92.50 104 SER A N 1
ATOM 784 C CA . SER A 1 104 ? 9.917 9.721 -29.737 1.00 92.50 104 SER A CA 1
ATOM 785 C C . SER A 1 104 ? 9.458 9.056 -28.443 1.00 92.50 104 SER A C 1
ATOM 787 O O . SER A 1 104 ? 8.490 9.502 -27.823 1.00 92.50 104 SER A O 1
ATOM 789 N N . TRP A 1 105 ? 10.157 8.003 -28.021 1.00 92.31 105 TRP A N 1
ATOM 790 C CA . TRP A 1 105 ? 9.822 7.219 -26.834 1.00 92.31 105 TRP A CA 1
ATOM 791 C C . TRP A 1 105 ? 10.999 7.146 -25.871 1.00 92.31 105 TRP A C 1
ATOM 793 O O . TRP A 1 105 ? 12.053 6.590 -26.179 1.00 92.31 105 TRP A O 1
ATOM 803 N N . LEU A 1 106 ? 10.792 7.676 -24.670 1.00 91.44 106 LEU A N 1
ATOM 804 C CA . LEU A 1 106 ? 11.782 7.671 -23.598 1.00 91.44 106 LEU A CA 1
ATOM 805 C C . LEU A 1 106 ? 11.740 6.367 -22.796 1.00 91.44 106 LEU A C 1
ATOM 807 O O . LEU A 1 106 ? 10.655 5.858 -22.484 1.00 91.44 106 LEU A O 1
ATOM 811 N N . SER A 1 107 ? 12.920 5.892 -22.400 1.00 90.25 107 SER A N 1
ATOM 812 C CA . SER A 1 107 ? 13.072 4.962 -21.281 1.00 90.25 107 SER A CA 1
ATOM 813 C C . SER A 1 107 ? 12.841 5.714 -19.972 1.00 90.25 107 SER A C 1
ATOM 815 O O . SER A 1 107 ? 13.521 6.704 -19.699 1.00 90.25 107 SER A O 1
ATOM 817 N N . TRP A 1 108 ? 11.866 5.273 -19.185 1.00 87.69 108 TRP A N 1
ATOM 818 C CA . TRP A 1 108 ? 11.448 5.921 -17.940 1.00 87.69 108 TRP A CA 1
ATOM 819 C C . TRP A 1 108 ? 10.588 4.969 -17.105 1.00 87.69 108 TRP A C 1
ATOM 821 O O . TRP A 1 108 ? 10.126 3.937 -17.596 1.00 87.69 108 TRP A O 1
ATOM 831 N N . ASP A 1 109 ? 10.348 5.350 -15.857 1.00 88.19 109 ASP A N 1
ATOM 832 C CA . ASP A 1 109 ? 9.487 4.593 -14.960 1.00 88.19 109 ASP A CA 1
ATOM 833 C C . ASP A 1 109 ? 8.047 5.100 -15.027 1.00 88.19 109 ASP A C 1
ATOM 835 O O . ASP A 1 109 ? 7.767 6.282 -14.833 1.00 88.19 109 ASP A O 1
ATOM 839 N N . GLU A 1 110 ? 7.150 4.163 -15.283 1.00 89.38 110 GLU A N 1
ATOM 840 C CA . GLU A 1 110 ? 5.700 4.274 -15.251 1.00 89.38 110 GLU A CA 1
ATOM 841 C C . GLU A 1 110 ? 5.169 3.700 -13.931 1.00 89.38 110 GLU A C 1
ATOM 843 O O . GLU A 1 110 ? 5.898 3.080 -13.151 1.00 89.38 110 GLU A O 1
ATOM 848 N N . ALA A 1 111 ? 3.868 3.848 -13.702 1.00 86.19 111 ALA A N 1
ATOM 849 C CA . ALA A 1 111 ? 3.176 3.162 -12.625 1.00 86.19 111 ALA A CA 1
ATOM 850 C C . ALA A 1 111 ? 1.886 2.530 -13.118 1.00 86.19 111 ALA A C 1
ATOM 852 O O . ALA A 1 111 ? 1.211 3.071 -13.994 1.00 86.19 111 ALA A O 1
ATOM 853 N N . VAL A 1 112 ? 1.544 1.400 -12.512 1.00 91.06 112 VAL A N 1
ATOM 854 C CA . VAL A 1 112 ? 0.257 0.736 -12.691 1.00 91.06 112 VAL A CA 1
ATOM 855 C C . VAL A 1 112 ? -0.490 0.760 -11.371 1.00 91.06 112 VAL A C 1
ATOM 857 O O . VAL A 1 112 ? 0.033 0.338 -10.340 1.00 91.06 112 VAL A O 1
ATOM 860 N N . GLU A 1 113 ? -1.725 1.237 -11.408 1.00 92.75 113 GLU A N 1
ATOM 861 C CA . GLU A 1 113 ? -2.614 1.207 -10.255 1.00 92.75 113 GLU A CA 1
ATOM 862 C C . GLU A 1 113 ? -3.009 -0.221 -9.897 1.00 92.75 113 GLU A C 1
ATOM 864 O O . GLU A 1 113 ? -3.421 -1.023 -10.738 1.00 92.75 113 GLU A O 1
ATOM 869 N N . CYS A 1 114 ? -2.892 -0.531 -8.613 1.00 95.00 114 CYS A N 1
ATOM 870 C CA . CYS A 1 114 ? -3.285 -1.795 -8.029 1.00 95.00 114 CYS A CA 1
ATOM 871 C C . CYS A 1 114 ? -4.364 -1.554 -6.981 1.00 95.00 114 CYS A C 1
ATOM 873 O O . CYS A 1 114 ? -4.190 -0.753 -6.067 1.00 95.00 114 CYS A O 1
ATOM 875 N N . GLU A 1 115 ? -5.457 -2.305 -7.089 1.00 95.44 115 GLU A N 1
ATOM 876 C CA . GLU A 1 115 ? -6.570 -2.264 -6.146 1.00 95.44 115 GLU A CA 1
ATOM 877 C C . GLU A 1 115 ? -6.907 -3.674 -5.653 1.00 95.44 115 GLU A C 1
ATOM 879 O O . GLU A 1 115 ? -7.113 -4.591 -6.456 1.00 95.44 115 GLU A O 1
ATOM 884 N N . ARG A 1 116 ? -6.952 -3.873 -4.333 1.00 97.38 116 ARG A N 1
ATOM 885 C CA . ARG A 1 116 ? -7.317 -5.152 -3.708 1.00 97.38 116 ARG A CA 1
ATOM 886 C C . ARG A 1 116 ? -8.463 -4.950 -2.734 1.00 97.38 116 ARG A C 1
ATOM 888 O O . ARG A 1 116 ? -8.324 -4.209 -1.769 1.00 97.38 116 ARG A O 1
ATOM 895 N N . SER A 1 117 ? -9.581 -5.612 -3.015 1.00 96.69 117 SER A N 1
ATOM 896 C CA . SER A 1 117 ? -10.804 -5.548 -2.214 1.00 96.69 117 SER A CA 1
ATOM 897 C C . SER A 1 117 ? -10.898 -6.727 -1.253 1.00 96.69 117 SER A C 1
ATOM 899 O O . SER A 1 117 ? -10.621 -7.864 -1.633 1.00 96.69 117 SER A O 1
ATOM 901 N N . PHE A 1 118 ? -11.336 -6.454 -0.029 1.00 96.81 118 PHE A N 1
ATOM 902 C CA . PHE A 1 118 ? -11.485 -7.423 1.046 1.00 96.81 118 PHE A CA 1
ATOM 903 C C . PHE A 1 118 ? -12.816 -7.217 1.769 1.00 96.81 118 PHE A C 1
ATOM 905 O O . PHE A 1 118 ? -13.208 -6.088 2.064 1.00 96.81 118 PHE A O 1
ATOM 912 N N . GLY A 1 119 ? -13.474 -8.321 2.115 1.00 93.81 119 GLY A N 1
ATOM 913 C CA . GLY A 1 119 ? -14.660 -8.325 2.963 1.00 93.81 119 GLY A CA 1
ATOM 914 C C . GLY A 1 119 ? -15.998 -8.516 2.237 1.00 93.81 119 GLY A C 1
ATOM 915 O O . GLY A 1 119 ? -16.015 -8.859 1.053 1.00 93.81 119 GLY A O 1
ATOM 916 N N . PRO A 1 120 ? -17.121 -8.334 2.960 1.00 95.62 120 PRO A N 1
ATOM 917 C CA . PRO A 1 120 ? -17.183 -7.860 4.349 1.00 95.62 120 PRO A CA 1
ATOM 918 C C . PRO A 1 120 ? -16.482 -8.800 5.342 1.00 95.62 120 PRO A C 1
ATOM 920 O O . PRO A 1 120 ? -16.760 -9.995 5.373 1.00 95.62 120 PRO A O 1
ATOM 923 N N . LEU A 1 121 ? -15.562 -8.264 6.143 1.00 96.25 121 LEU A N 1
ATOM 924 C CA . LEU A 1 121 ? -14.850 -8.979 7.201 1.00 96.25 121 LEU A CA 1
ATOM 925 C C . LEU A 1 121 ? -15.637 -8.812 8.497 1.00 96.25 121 LEU A C 1
ATOM 927 O O . LEU A 1 121 ? -15.764 -7.689 8.990 1.00 96.25 121 LEU A O 1
ATOM 931 N N . ALA A 1 122 ? -16.195 -9.901 9.024 1.00 95.38 122 ALA A N 1
ATOM 932 C CA . ALA A 1 122 ? -16.910 -9.868 10.293 1.00 95.38 122 ALA A CA 1
ATOM 933 C C . ALA A 1 122 ? -15.955 -9.517 11.443 1.00 95.38 122 ALA A C 1
ATOM 935 O O . ALA A 1 122 ? -14.789 -9.924 11.454 1.00 95.38 122 ALA A O 1
ATOM 936 N N . PHE A 1 123 ? -16.451 -8.743 12.408 1.00 92.81 123 PHE A N 1
ATOM 937 C CA . PHE A 1 123 ? -15.706 -8.425 13.622 1.00 92.81 123 PHE A CA 1
ATOM 938 C C . PHE A 1 123 ? -15.779 -9.591 14.610 1.00 92.81 123 PHE A C 1
ATOM 940 O O . PHE A 1 123 ? -16.644 -9.626 15.491 1.00 92.81 123 PHE A O 1
ATOM 947 N N . GLU A 1 124 ? -14.867 -10.532 14.411 1.00 85.56 124 GLU A N 1
ATOM 948 C CA . GLU A 1 124 ? -14.640 -11.718 15.233 1.00 85.56 124 GLU A CA 1
ATOM 949 C C . GLU A 1 124 ? -13.437 -11.510 16.167 1.00 85.56 124 GLU A C 1
ATOM 951 O O . GLU A 1 124 ? -12.656 -10.576 15.979 1.00 85.56 124 GLU A O 1
ATOM 956 N N . ASP A 1 125 ? -13.270 -12.398 17.151 1.00 80.06 125 ASP A N 1
ATOM 957 C CA . ASP A 1 125 ? -12.159 -12.331 18.114 1.00 80.06 125 ASP A CA 1
ATOM 958 C C . ASP A 1 125 ? -10.793 -12.617 17.461 1.00 80.06 125 ASP A C 1
ATOM 960 O O . ASP A 1 125 ? -9.753 -12.160 17.937 1.00 80.06 125 ASP A O 1
ATOM 964 N N . GLN A 1 126 ? -10.778 -13.373 16.357 1.00 88.25 126 GLN A N 1
ATOM 965 C CA . GLN A 1 126 ? -9.553 -13.725 15.644 1.00 88.25 126 GLN A CA 1
ATOM 966 C C . GLN A 1 126 ? -9.213 -12.668 14.575 1.00 88.25 126 GLN A C 1
ATOM 968 O O . GLN A 1 126 ? -10.066 -12.329 13.753 1.00 88.25 126 GLN A O 1
ATOM 973 N N . PRO A 1 127 ? -7.957 -12.182 14.503 1.00 94.12 127 PRO A N 1
ATOM 974 C CA . PRO A 1 127 ? -7.532 -11.285 13.435 1.00 94.12 127 PRO A CA 1
ATOM 975 C C . PRO A 1 127 ? -7.540 -11.954 12.056 1.00 94.12 127 PRO A C 1
ATOM 977 O O . PRO A 1 127 ? -7.074 -13.085 11.889 1.00 94.12 127 PRO A O 1
ATOM 980 N N . TRP A 1 128 ? -7.952 -11.193 11.046 1.00 97.56 128 TRP A N 1
ATOM 981 C CA . TRP A 1 128 ? -7.789 -11.533 9.637 1.00 97.56 128 TRP A CA 1
ATOM 982 C C . TRP A 1 128 ? -6.369 -11.214 9.174 1.00 97.56 128 TRP A C 1
ATOM 984 O O . TRP A 1 128 ? -5.833 -10.157 9.508 1.00 97.56 128 TRP A O 1
ATOM 994 N N . ARG A 1 129 ? -5.791 -12.095 8.352 1.00 97.69 129 ARG A N 1
ATOM 995 C CA . ARG A 1 129 ? -4.550 -11.853 7.601 1.00 97.69 129 ARG A CA 1
ATOM 996 C C . ARG A 1 129 ? -4.786 -12.186 6.140 1.00 97.69 129 ARG A C 1
ATOM 998 O O . ARG A 1 129 ? -5.144 -13.317 5.815 1.00 97.69 129 ARG A O 1
ATOM 1005 N N . LEU A 1 130 ? -4.654 -11.190 5.276 1.00 98.19 130 LEU A N 1
ATOM 1006 C CA . LEU A 1 130 ? -5.096 -11.260 3.889 1.00 98.19 130 LEU A CA 1
ATOM 1007 C C . LEU A 1 130 ? -3.962 -10.818 2.955 1.00 98.19 130 LEU A C 1
ATOM 1009 O O . LEU A 1 130 ? -3.365 -9.765 3.179 1.00 98.19 130 LEU A O 1
ATOM 1013 N N . PRO A 1 131 ? -3.650 -11.582 1.896 1.00 98.19 131 PRO A N 1
ATOM 1014 C CA . PRO A 1 131 ? -2.559 -11.236 0.996 1.00 98.19 131 PRO A CA 1
ATOM 1015 C C . PRO A 1 131 ? -2.923 -10.041 0.100 1.00 98.19 131 PRO A C 1
ATOM 1017 O O . PRO A 1 131 ? -3.970 -10.020 -0.549 1.00 98.19 131 PRO A O 1
ATOM 1020 N N . VAL A 1 132 ? -2.013 -9.071 -0.001 1.00 98.25 132 VAL A N 1
ATOM 1021 C CA . VAL A 1 132 ? -2.073 -7.926 -0.921 1.00 98.25 132 VAL A CA 1
ATOM 1022 C C . VAL A 1 132 ? -1.006 -8.140 -1.996 1.00 98.25 132 VAL A C 1
ATOM 1024 O O . VAL A 1 132 ? 0.169 -7.874 -1.777 1.00 98.25 132 VAL A O 1
ATOM 1027 N N . LEU A 1 133 ? -1.384 -8.668 -3.162 1.00 97.81 133 LEU A N 1
ATOM 1028 C CA . LEU A 1 133 ? -0.416 -9.071 -4.195 1.00 97.81 133 LEU A CA 1
ATOM 1029 C C . LEU A 1 133 ? -0.560 -8.252 -5.474 1.00 97.81 133 LEU A C 1
ATOM 1031 O O . LEU A 1 133 ? -1.653 -8.202 -6.035 1.00 97.81 133 LEU A O 1
ATOM 1035 N N . ALA A 1 134 ? 0.537 -7.712 -6.004 1.00 97.69 134 ALA A N 1
ATOM 1036 C CA . ALA A 1 134 ? 0.633 -7.277 -7.400 1.00 97.69 134 ALA A CA 1
ATOM 1037 C C . ALA A 1 134 ? 1.635 -8.169 -8.135 1.00 97.69 134 ALA A C 1
ATOM 1039 O O . ALA A 1 134 ? 2.770 -8.330 -7.690 1.00 97.69 134 ALA A O 1
ATOM 1040 N N . GLN A 1 135 ? 1.192 -8.803 -9.223 1.00 97.62 135 GLN A N 1
ATOM 1041 C CA . GLN A 1 135 ? 1.993 -9.806 -9.923 1.00 97.62 135 GLN A CA 1
ATOM 1042 C C . GLN A 1 135 ? 3.132 -9.167 -10.713 1.00 97.62 135 GLN A C 1
ATOM 1044 O O . GLN A 1 135 ? 3.032 -8.025 -11.162 1.00 97.62 135 GLN A O 1
ATOM 1049 N N . GLU A 1 136 ? 4.210 -9.925 -10.893 1.00 97.25 136 GLU A N 1
ATOM 1050 C CA . GLU A 1 136 ? 5.199 -9.577 -11.906 1.00 97.25 136 GLU A CA 1
ATOM 1051 C C . GLU A 1 136 ? 4.588 -9.687 -13.303 1.00 97.25 136 GLU A C 1
ATOM 1053 O O . GLU A 1 136 ? 3.682 -10.489 -13.541 1.00 97.25 136 GLU A O 1
ATOM 1058 N N . ALA A 1 137 ? 5.080 -8.868 -14.225 1.00 97.00 137 ALA A N 1
ATOM 1059 C CA . ALA A 1 137 ? 4.632 -8.902 -15.605 1.00 97.00 137 ALA A CA 1
ATOM 1060 C C . ALA A 1 137 ? 5.650 -8.240 -16.533 1.00 97.00 137 ALA A C 1
ATOM 1062 O O . ALA A 1 137 ? 6.408 -7.353 -16.130 1.00 97.00 137 ALA A O 1
ATOM 1063 N N . SER A 1 138 ? 5.640 -8.681 -17.787 1.00 96.75 138 SER A N 1
ATOM 1064 C CA . SER A 1 138 ? 6.506 -8.181 -18.845 1.00 96.75 138 SER A CA 1
ATOM 1065 C C . SER A 1 138 ? 5.694 -8.038 -20.125 1.00 96.75 138 SER A C 1
ATOM 1067 O O . SER A 1 138 ? 5.169 -9.027 -20.629 1.00 96.75 138 SER A O 1
ATOM 1069 N N . ASP A 1 139 ? 5.640 -6.826 -20.663 1.00 96.94 139 ASP A N 1
ATOM 1070 C CA . ASP A 1 139 ? 4.872 -6.479 -21.856 1.00 96.94 139 ASP A CA 1
ATOM 1071 C C . ASP A 1 139 ? 5.815 -5.901 -22.918 1.00 96.94 139 ASP A C 1
ATOM 1073 O O . ASP A 1 139 ? 6.700 -5.099 -22.609 1.00 96.94 139 ASP A O 1
ATOM 1077 N N . VAL A 1 140 ? 5.639 -6.307 -24.177 1.00 97.31 140 VAL A N 1
ATOM 1078 C CA . VAL A 1 140 ? 6.452 -5.829 -25.302 1.00 97.31 140 VAL A CA 1
ATOM 1079 C C . VAL A 1 140 ? 5.547 -5.219 -26.361 1.00 97.31 140 VAL A C 1
ATOM 1081 O O . VAL A 1 140 ? 4.642 -5.875 -26.866 1.00 97.31 140 VAL A O 1
ATOM 1084 N N . GLU A 1 141 ? 5.828 -3.972 -26.718 1.00 96.31 141 GLU A N 1
ATOM 1085 C CA . GLU A 1 141 ? 5.123 -3.217 -27.750 1.00 96.31 141 GLU A CA 1
ATOM 1086 C C . GLU A 1 141 ? 6.099 -2.903 -28.886 1.00 96.31 141 GLU A C 1
ATOM 1088 O O . GLU A 1 141 ? 7.116 -2.243 -28.674 1.00 96.31 141 GLU A O 1
ATOM 1093 N N . SER A 1 142 ? 5.819 -3.384 -30.095 1.00 95.56 142 SER A N 1
ATOM 1094 C CA . SER A 1 142 ? 6.608 -3.024 -31.275 1.00 95.56 142 SER A CA 1
ATOM 1095 C C . SER A 1 142 ? 6.310 -1.589 -31.697 1.00 95.56 142 SER A C 1
ATOM 1097 O O . SER A 1 142 ? 5.151 -1.198 -31.798 1.00 95.56 142 SER A O 1
ATOM 1099 N N . VAL A 1 143 ? 7.362 -0.831 -31.994 1.00 94.56 143 VAL A N 1
ATOM 1100 C CA . VAL A 1 143 ? 7.271 0.513 -32.576 1.00 94.56 143 VAL A CA 1
ATOM 1101 C C . VAL A 1 143 ? 8.184 0.585 -33.795 1.00 94.56 143 VAL A C 1
ATOM 1103 O O . VAL A 1 143 ? 8.994 -0.317 -34.024 1.00 94.56 143 VAL A O 1
ATOM 1106 N N . ASP A 1 144 ? 8.064 1.638 -34.599 1.00 93.06 144 ASP A N 1
ATOM 1107 C CA . ASP A 1 144 ? 8.982 1.824 -35.722 1.00 93.06 144 ASP A CA 1
ATOM 1108 C C . ASP A 1 144 ? 10.446 1.808 -35.230 1.00 93.06 144 ASP A C 1
ATOM 1110 O O . ASP A 1 144 ? 10.758 2.245 -34.122 1.00 93.06 144 ASP A O 1
ATOM 1114 N N . GLY A 1 145 ? 11.348 1.208 -36.003 1.00 92.75 145 GLY A N 1
ATOM 1115 C CA . GLY A 1 145 ? 12.768 1.096 -35.649 1.00 92.75 145 GLY A CA 1
ATOM 1116 C C . GLY A 1 145 ? 13.114 0.396 -34.317 1.00 92.75 145 GLY A C 1
ATOM 1117 O O . GLY A 1 145 ? 14.283 0.439 -33.921 1.00 92.75 145 GLY A O 1
ATOM 1118 N N . GLY A 1 146 ? 12.172 -0.244 -33.606 1.00 95.69 146 GLY A N 1
ATOM 1119 C CA . GLY A 1 146 ? 12.446 -0.797 -32.276 1.00 95.69 146 GLY A CA 1
ATOM 1120 C C . GLY A 1 146 ? 11.256 -1.404 -31.525 1.00 95.69 146 GLY A C 1
ATOM 1121 O O . GLY A 1 146 ? 10.325 -1.955 -32.108 1.00 95.69 146 GLY A O 1
ATOM 1122 N N . ARG A 1 147 ? 11.320 -1.369 -30.191 1.00 97.00 147 ARG A N 1
ATOM 1123 C CA . ARG A 1 147 ? 10.245 -1.820 -29.293 1.00 97.00 147 ARG A CA 1
ATOM 1124 C C . ARG A 1 147 ? 10.312 -1.135 -27.931 1.00 97.00 147 ARG A C 1
ATOM 1126 O O . ARG A 1 147 ? 11.371 -0.673 -27.512 1.00 97.00 147 ARG A O 1
ATOM 1133 N N . LEU A 1 148 ? 9.195 -1.129 -27.216 1.00 96.81 148 LEU A N 1
ATOM 1134 C CA . LEU A 1 148 ? 9.099 -0.753 -25.811 1.00 96.81 148 LEU A CA 1
ATOM 1135 C C . LEU A 1 148 ? 8.913 -2.022 -24.983 1.00 96.81 148 LEU A C 1
ATOM 1137 O O . LEU A 1 148 ? 8.003 -2.807 -25.238 1.00 96.81 148 LEU A O 1
ATOM 1141 N N . VAL A 1 149 ? 9.772 -2.222 -23.990 1.00 97.69 149 VAL A N 1
ATOM 1142 C CA . VAL A 1 149 ? 9.681 -3.327 -23.032 1.00 97.69 149 VAL A CA 1
ATOM 1143 C C . VAL A 1 149 ? 9.281 -2.742 -21.688 1.00 97.69 149 VAL A C 1
ATOM 1145 O O . VAL A 1 149 ? 9.999 -1.907 -21.142 1.00 97.69 149 VAL A O 1
ATOM 1148 N N . ARG A 1 150 ? 8.139 -3.163 -21.154 1.00 97.19 150 ARG A N 1
ATOM 1149 C CA . ARG A 1 150 ? 7.643 -2.758 -19.838 1.00 97.19 150 ARG A CA 1
ATOM 1150 C C . ARG A 1 150 ? 7.761 -3.927 -18.887 1.00 97.19 150 ARG A C 1
ATOM 1152 O O . ARG A 1 150 ? 7.288 -5.011 -19.202 1.00 97.19 150 ARG A O 1
ATOM 1159 N N . HIS A 1 151 ? 8.381 -3.708 -17.738 1.00 96.88 151 HIS A N 1
ATOM 1160 C CA . HIS A 1 151 ? 8.594 -4.756 -16.752 1.00 96.88 151 HIS A CA 1
ATOM 1161 C C . HIS A 1 151 ? 8.187 -4.289 -15.356 1.00 96.88 151 HIS A C 1
ATOM 1163 O O . HIS A 1 151 ? 8.591 -3.215 -14.908 1.00 96.88 151 HIS A O 1
ATOM 1169 N N . ARG A 1 152 ? 7.428 -5.130 -14.653 1.00 96.88 152 ARG A N 1
ATOM 1170 C CA . ARG A 1 152 ? 6.965 -4.927 -13.277 1.00 96.88 152 ARG A CA 1
ATOM 1171 C C . ARG A 1 152 ? 7.491 -6.054 -12.398 1.00 96.88 152 ARG A C 1
ATOM 1173 O O . ARG A 1 152 ? 7.391 -7.223 -12.767 1.00 96.88 152 ARG A O 1
AT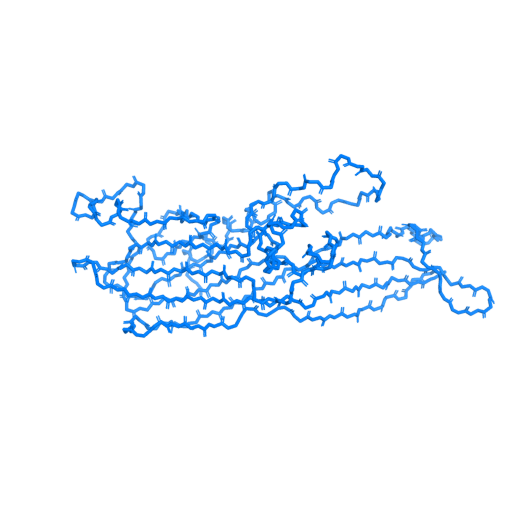OM 1180 N N . ARG A 1 153 ? 8.041 -5.717 -11.229 1.00 97.56 153 ARG A N 1
ATOM 1181 C CA . ARG A 1 153 ? 8.425 -6.705 -10.207 1.00 97.56 153 ARG A CA 1
ATOM 1182 C C . ARG A 1 153 ? 7.220 -7.038 -9.335 1.00 97.56 153 ARG A C 1
ATOM 1184 O O . ARG A 1 153 ? 6.374 -6.181 -9.100 1.00 97.56 153 ARG A O 1
ATOM 1191 N N . GLN A 1 154 ? 7.152 -8.272 -8.844 1.00 97.94 154 GLN A N 1
ATOM 1192 C CA . GLN A 1 154 ? 6.097 -8.667 -7.917 1.00 97.94 154 GLN A CA 1
ATOM 1193 C C . GLN A 1 154 ? 6.198 -7.862 -6.614 1.00 97.94 154 GLN A C 1
ATOM 1195 O O . GLN A 1 154 ? 7.277 -7.751 -6.030 1.00 97.94 154 GLN A O 1
ATOM 1200 N N . VAL A 1 155 ? 5.056 -7.365 -6.143 1.00 98.38 155 VAL A N 1
ATOM 1201 C CA . VAL A 1 155 ? 4.906 -6.717 -4.836 1.00 98.38 155 VAL A CA 1
ATOM 1202 C C . VAL A 1 155 ? 4.080 -7.636 -3.944 1.00 98.38 155 VAL A C 1
ATOM 1204 O O . VAL A 1 155 ? 3.020 -8.123 -4.354 1.00 98.38 155 VAL A O 1
ATOM 1207 N N . ARG A 1 156 ? 4.580 -7.897 -2.732 1.00 98.56 156 ARG A N 1
ATOM 1208 C CA . ARG A 1 156 ? 3.932 -8.764 -1.743 1.00 98.56 156 ARG A CA 1
ATOM 1209 C C . ARG A 1 156 ? 3.664 -7.973 -0.476 1.00 98.56 156 ARG A C 1
ATOM 1211 O O . ARG A 1 156 ? 4.597 -7.608 0.223 1.00 98.56 156 ARG A O 1
ATOM 1218 N N . GLY A 1 157 ? 2.400 -7.749 -0.172 1.00 98.44 157 GLY A N 1
ATOM 1219 C CA . GLY A 1 157 ? 1.950 -7.191 1.090 1.00 98.44 157 GLY A CA 1
ATOM 1220 C C . GLY A 1 157 ? 1.018 -8.140 1.834 1.00 98.44 157 GLY A C 1
ATOM 1221 O O . GLY A 1 157 ? 0.495 -9.106 1.274 1.00 98.44 157 GLY A O 1
ATOM 1222 N N . GLU A 1 158 ? 0.785 -7.829 3.097 1.00 98.69 158 GLU A N 1
ATOM 1223 C CA . GLU A 1 158 ? -0.214 -8.457 3.951 1.00 98.69 158 GLU A CA 1
ATOM 1224 C C . GLU A 1 158 ? -1.058 -7.363 4.608 1.00 98.69 158 GLU A C 1
ATOM 1226 O O . GLU A 1 158 ? -0.524 -6.392 5.143 1.00 98.69 158 GLU A O 1
ATOM 1231 N N . LEU A 1 159 ? -2.379 -7.526 4.561 1.00 98.56 159 LEU A N 1
ATOM 1232 C CA . LEU A 1 159 ? -3.343 -6.751 5.327 1.00 98.56 159 LEU A CA 1
ATOM 1233 C C . LEU A 1 159 ? -3.735 -7.554 6.570 1.00 98.56 159 LEU A C 1
ATOM 1235 O O . LEU A 1 159 ? -4.322 -8.631 6.459 1.00 98.56 159 LEU A O 1
ATOM 1239 N N . SER A 1 160 ? -3.454 -7.004 7.745 1.00 98.06 160 SER A N 1
ATOM 1240 C CA . SER A 1 160 ? -3.935 -7.506 9.029 1.00 98.06 160 SER A CA 1
ATOM 1241 C C . SER A 1 160 ? -5.088 -6.643 9.543 1.00 98.06 160 SER A C 1
ATOM 1243 O O . SER A 1 160 ? -4.976 -5.416 9.585 1.00 98.06 160 SER A O 1
ATOM 1245 N N . VAL A 1 161 ? -6.181 -7.284 9.962 1.00 98.00 161 VAL A N 1
ATOM 1246 C CA . VAL A 1 161 ? -7.372 -6.622 10.520 1.00 98.00 161 VAL A CA 1
ATOM 1247 C C . VAL A 1 161 ? -7.749 -7.297 11.826 1.00 98.00 161 VAL A C 1
ATOM 1249 O O . VAL A 1 161 ? -7.979 -8.500 11.856 1.00 98.00 161 VAL A O 1
ATOM 1252 N N . SER A 1 162 ? -7.848 -6.525 12.901 1.00 97.06 162 SER A N 1
ATOM 1253 C CA . SER A 1 162 ? -8.368 -6.995 14.190 1.00 97.06 162 SER A CA 1
ATOM 1254 C C . SER A 1 162 ? -9.421 -6.034 14.712 1.00 97.06 162 SER A C 1
ATOM 1256 O O . SER A 1 162 ? -9.434 -4.859 14.339 1.00 97.06 162 SER A O 1
ATOM 1258 N N . CYS A 1 163 ? -10.316 -6.542 15.551 1.00 96.06 163 CYS A N 1
ATOM 1259 C CA . CYS A 1 163 ? -11.370 -5.756 16.162 1.00 96.06 163 CYS A CA 1
ATOM 1260 C C . CYS A 1 163 ? -11.529 -6.186 17.617 1.00 96.06 163 CYS A C 1
ATOM 1262 O O . CYS A 1 163 ? -11.682 -7.372 17.886 1.00 96.06 163 CYS A O 1
ATOM 1264 N N . GLU A 1 164 ? -11.494 -5.232 18.540 1.00 95.31 164 GLU A N 1
ATOM 1265 C CA . GLU A 1 164 ? -11.651 -5.492 19.970 1.00 95.31 164 GLU A CA 1
ATOM 1266 C C . GLU A 1 164 ? -12.711 -4.564 20.587 1.00 95.31 164 GLU A C 1
ATOM 1268 O O . GLU A 1 164 ? -12.890 -3.432 20.118 1.00 95.31 164 GLU A O 1
ATOM 1273 N N . PRO A 1 165 ? -13.449 -5.015 21.617 1.00 94.75 165 PRO A N 1
ATOM 1274 C CA . PRO A 1 165 ? -14.369 -4.151 22.350 1.00 94.75 165 PRO A CA 1
ATOM 1275 C C . PRO A 1 165 ? -13.646 -2.988 23.042 1.00 94.75 165 PRO A C 1
ATOM 1277 O O . PRO A 1 165 ? -12.576 -3.160 23.623 1.00 94.75 165 PRO A O 1
ATOM 1280 N N . ASP A 1 166 ? -14.264 -1.809 23.036 1.00 94.19 166 ASP A N 1
ATOM 1281 C CA . ASP A 1 166 ? -13.806 -0.623 23.756 1.00 94.19 166 ASP A CA 1
ATOM 1282 C C . ASP A 1 166 ? -15.024 0.115 24.346 1.00 94.19 166 ASP A C 1
ATOM 1284 O O . ASP A 1 166 ? -15.570 1.054 23.760 1.00 94.19 166 ASP A O 1
ATOM 1288 N N . GLY A 1 167 ? -15.497 -0.376 25.496 1.00 91.00 167 GLY A N 1
ATOM 1289 C CA . GLY A 1 167 ? -16.779 0.041 26.067 1.00 91.00 167 GLY A CA 1
ATOM 1290 C C . GLY A 1 167 ? -17.940 -0.353 25.151 1.00 91.00 167 GLY A C 1
ATOM 1291 O O . GLY A 1 167 ? -18.027 -1.500 24.723 1.00 91.00 167 GLY A O 1
ATOM 1292 N N . GLU A 1 168 ? -18.801 0.612 24.828 1.00 91.31 168 GLU A N 1
ATOM 1293 C CA . GLU A 1 168 ? -19.913 0.437 23.877 1.00 91.31 168 GLU A CA 1
ATOM 1294 C C . GLU A 1 168 ? -19.461 0.503 22.405 1.00 91.31 168 GLU A C 1
ATOM 1296 O O . GLU A 1 168 ? -20.241 0.244 21.490 1.00 91.31 168 GLU A O 1
ATOM 1301 N N . LEU A 1 169 ? -18.201 0.872 22.161 1.00 95.44 169 LEU A N 1
ATOM 1302 C CA . LEU A 1 169 ? -17.614 0.968 20.830 1.00 95.44 169 LEU A CA 1
ATOM 1303 C C . LEU A 1 169 ? -16.771 -0.270 20.529 1.00 95.44 169 LEU A C 1
ATOM 1305 O O . LEU A 1 169 ? -16.458 -1.085 21.398 1.00 95.44 169 LEU A O 1
ATOM 1309 N N . ARG A 1 170 ? -16.345 -0.390 19.274 1.00 95.44 170 ARG A N 1
ATOM 1310 C CA . ARG A 1 170 ? -15.300 -1.335 18.882 1.00 95.44 170 ARG A CA 1
ATOM 1311 C C . ARG A 1 170 ? -14.119 -0.598 18.283 1.00 95.44 170 ARG A C 1
ATOM 1313 O O . ARG A 1 170 ? -14.296 0.309 17.469 1.00 95.44 170 ARG A O 1
ATOM 1320 N N . ARG A 1 171 ? -12.914 -1.013 18.658 1.00 96.25 171 ARG A N 1
ATOM 1321 C CA . ARG A 1 171 ? -11.658 -0.544 18.082 1.00 96.25 171 ARG A CA 1
ATOM 1322 C C . ARG A 1 171 ? -11.222 -1.498 16.992 1.00 96.25 171 ARG A C 1
ATOM 1324 O O . ARG A 1 171 ? -10.947 -2.663 17.252 1.00 96.25 171 ARG A O 1
ATOM 1331 N N . VAL A 1 172 ? -11.121 -0.980 15.778 1.00 96.75 172 VAL A N 1
ATOM 1332 C CA . VAL A 1 172 ? -10.575 -1.707 14.636 1.00 96.75 172 VAL A CA 1
ATOM 1333 C C . VAL A 1 172 ? -9.124 -1.285 14.460 1.00 96.75 172 VAL A C 1
ATOM 1335 O O . VAL A 1 172 ? -8.833 -0.089 14.407 1.00 96.75 172 VAL A O 1
ATOM 1338 N N . SER A 1 173 ? -8.223 -2.259 14.357 1.00 97.00 173 SER A N 1
ATOM 1339 C CA . SER A 1 173 ? -6.821 -2.031 14.006 1.00 97.00 173 SER A CA 1
ATOM 1340 C C . SER A 1 173 ? -6.545 -2.604 12.621 1.00 97.00 173 SER A C 1
ATOM 1342 O O 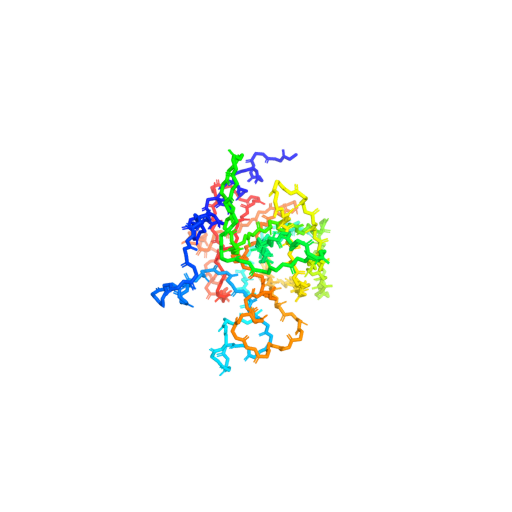. SER A 1 173 ? -6.734 -3.803 12.396 1.00 97.00 173 SER A O 1
ATOM 1344 N N . LEU A 1 174 ? -6.080 -1.748 11.713 1.00 97.00 174 LEU A N 1
ATOM 1345 C CA . LEU A 1 174 ? -5.617 -2.106 10.377 1.00 97.00 174 LEU A CA 1
ATOM 1346 C C . LEU A 1 174 ? -4.100 -1.977 10.305 1.00 97.00 174 LEU A C 1
ATOM 1348 O O . LEU A 1 174 ? -3.534 -1.002 10.798 1.00 97.00 174 LEU A O 1
ATOM 1352 N N . ARG A 1 175 ? -3.448 -2.925 9.638 1.00 97.81 175 ARG A N 1
ATOM 1353 C CA . ARG A 1 175 ? -2.026 -2.851 9.298 1.00 97.81 175 ARG A CA 1
ATOM 1354 C C . ARG A 1 175 ? -1.813 -3.373 7.889 1.00 97.81 175 ARG A C 1
ATOM 1356 O O . ARG A 1 175 ? -2.290 -4.459 7.577 1.00 97.81 175 ARG A O 1
ATOM 1363 N N . VAL A 1 176 ? -1.081 -2.626 7.072 1.00 98.50 176 VAL A N 1
ATOM 1364 C CA . VAL A 1 176 ? -0.561 -3.105 5.789 1.00 98.50 176 VAL A CA 1
ATOM 1365 C C . VAL A 1 176 ? 0.951 -3.141 5.897 1.00 98.50 176 VAL A C 1
ATOM 1367 O O . VAL A 1 176 ? 1.562 -2.131 6.242 1.00 98.50 176 VAL A O 1
ATOM 1370 N N . THR A 1 177 ? 1.534 -4.299 5.611 1.00 98.56 177 THR A N 1
ATOM 1371 C CA . THR A 1 177 ? 2.980 -4.520 5.669 1.00 98.56 177 THR A CA 1
ATOM 1372 C C . THR A 1 177 ? 3.455 -5.115 4.353 1.00 98.56 177 THR A C 1
ATOM 1374 O O . THR A 1 177 ? 2.834 -6.044 3.839 1.00 98.56 177 THR A O 1
ATOM 1377 N N . ASN A 1 178 ? 4.552 -4.609 3.798 1.00 98.56 178 ASN A N 1
ATOM 1378 C CA . ASN A 1 178 ? 5.277 -5.264 2.720 1.00 98.56 178 ASN A CA 1
ATOM 1379 C C . ASN A 1 178 ? 6.024 -6.473 3.296 1.00 98.56 178 ASN A C 1
ATOM 1381 O O . ASN A 1 178 ? 6.899 -6.338 4.140 1.00 98.56 178 ASN A O 1
ATOM 1385 N N . V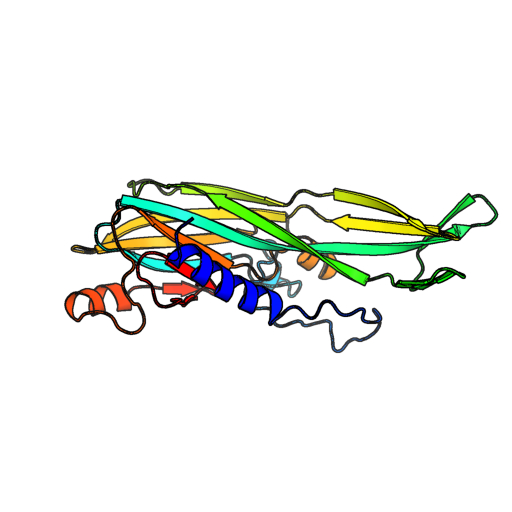AL A 1 179 ? 5.665 -7.665 2.835 1.00 98.44 179 VAL A N 1
ATOM 1386 C CA . VAL A 1 179 ? 6.216 -8.951 3.294 1.00 98.44 179 VAL A CA 1
ATOM 1387 C C . VAL A 1 179 ? 7.068 -9.615 2.208 1.00 98.44 179 VAL A C 1
ATOM 1389 O O . VAL A 1 179 ? 7.278 -10.830 2.204 1.00 98.44 179 VAL A O 1
ATOM 1392 N N . GLY A 1 180 ? 7.508 -8.832 1.219 1.00 97.19 180 GLY A N 1
ATOM 1393 C CA . GLY A 1 180 ? 8.393 -9.293 0.160 1.00 97.19 180 GLY A CA 1
ATOM 1394 C C . GLY A 1 180 ? 9.807 -9.625 0.656 1.00 97.19 180 GLY A C 1
ATOM 1395 O O . GLY A 1 180 ? 10.161 -9.358 1.801 1.00 97.19 180 GLY A O 1
ATOM 1396 N N . PRO A 1 181 ? 10.658 -10.200 -0.208 1.00 96.75 181 PRO A N 1
ATOM 1397 C CA . PRO A 1 181 ? 12.080 -10.342 0.086 1.00 96.75 181 PRO A CA 1
ATOM 1398 C C . PRO A 1 181 ? 12.750 -8.973 0.238 1.00 96.75 181 PRO A C 1
ATOM 1400 O O . PRO A 1 181 ? 12.405 -8.037 -0.492 1.00 96.75 181 PRO A O 1
ATOM 1403 N N . SER A 1 182 ? 13.759 -8.887 1.108 1.00 95.62 182 SER A N 1
ATOM 1404 C CA . SER A 1 182 ? 14.597 -7.693 1.250 1.00 95.62 182 SER A CA 1
ATOM 1405 C C . SER A 1 182 ? 15.174 -7.230 -0.092 1.00 95.62 182 SER A C 1
ATOM 1407 O O . SER A 1 182 ? 15.411 -8.018 -1.015 1.00 95.62 182 SER A O 1
ATOM 1409 N N . ALA A 1 183 ? 15.370 -5.922 -0.212 1.00 95.44 183 ALA A N 1
ATOM 1410 C CA . ALA A 1 183 ? 15.942 -5.310 -1.403 1.00 95.44 183 ALA A CA 1
ATOM 1411 C C . ALA A 1 183 ? 17.465 -5.477 -1.445 1.00 95.44 183 ALA A C 1
ATOM 1413 O O . ALA A 1 183 ? 18.120 -5.424 -0.404 1.00 95.44 183 ALA A O 1
ATOM 1414 N N . CYS A 1 184 ? 18.037 -5.636 -2.640 1.00 95.62 184 CYS A N 1
ATOM 1415 C CA . CYS A 1 184 ? 19.491 -5.621 -2.817 1.00 95.62 184 CYS A CA 1
ATOM 1416 C C . CYS A 1 184 ? 20.059 -4.204 -2.982 1.00 95.62 184 CYS A C 1
ATOM 1418 O O . CYS A 1 184 ? 21.211 -3.961 -2.631 1.00 95.62 184 CYS A O 1
ATOM 1420 N N . ASP A 1 185 ? 19.263 -3.272 -3.511 1.00 92.12 185 ASP A N 1
ATOM 1421 C CA . ASP A 1 185 ? 19.622 -1.866 -3.696 1.00 92.12 185 ASP A CA 1
ATOM 1422 C C . ASP A 1 185 ? 18.376 -0.953 -3.713 1.00 92.12 185 ASP A C 1
ATOM 1424 O O . ASP A 1 185 ? 17.248 -1.406 -3.515 1.00 92.12 185 ASP A O 1
ATOM 1428 N N . LYS A 1 186 ? 18.577 0.353 -3.940 1.00 89.25 186 LYS A N 1
ATOM 1429 C CA . LYS A 1 186 ? 17.504 1.363 -3.962 1.00 89.25 186 LYS A CA 1
ATOM 1430 C C . LYS A 1 186 ? 16.500 1.174 -5.100 1.00 89.25 186 LYS A C 1
ATOM 1432 O O . LYS A 1 186 ? 15.306 1.373 -4.893 1.00 89.25 186 LYS A O 1
ATOM 1437 N N . ASN A 1 187 ? 16.970 0.815 -6.295 1.00 89.44 187 ASN A N 1
ATOM 1438 C CA . ASN A 1 187 ? 16.099 0.622 -7.459 1.00 89.44 187 ASN A CA 1
ATOM 1439 C C . ASN A 1 187 ? 15.238 -0.626 -7.267 1.00 89.44 187 ASN A C 1
ATOM 1441 O O . ASN A 1 187 ? 14.049 -0.647 -7.570 1.00 89.44 187 ASN A O 1
ATOM 1445 N N . ASP A 1 188 ? 15.858 -1.657 -6.717 1.00 93.25 188 ASP A N 1
ATOM 1446 C CA . ASP A 1 188 ? 15.232 -2.915 -6.379 1.00 93.25 188 ASP A CA 1
ATOM 1447 C C . ASP A 1 188 ? 14.201 -2.768 -5.244 1.00 93.25 188 ASP A C 1
ATOM 1449 O O . ASP A 1 188 ? 13.126 -3.369 -5.309 1.00 93.25 188 ASP A O 1
ATOM 1453 N N . ALA A 1 189 ? 14.486 -1.906 -4.257 1.00 94.50 189 ALA A N 1
ATOM 1454 C CA . ALA A 1 189 ? 13.557 -1.549 -3.190 1.00 94.50 189 ALA A CA 1
ATOM 1455 C C . ALA A 1 189 ? 12.287 -0.907 -3.751 1.00 94.50 189 ALA A C 1
ATOM 1457 O O . ALA A 1 189 ? 11.203 -1.457 -3.567 1.00 94.50 189 ALA A O 1
ATOM 1458 N N . ILE A 1 190 ? 12.413 0.203 -4.491 1.00 92.69 190 ILE A N 1
ATOM 1459 C CA . ILE A 1 190 ? 11.245 0.919 -5.024 1.00 92.69 190 ILE A CA 1
ATOM 1460 C C . ILE A 1 190 ? 10.445 0.073 -6.024 1.00 92.69 190 ILE A C 1
ATOM 1462 O O . ILE A 1 190 ? 9.218 0.152 -6.042 1.00 92.69 190 ILE A O 1
ATOM 1466 N N . ALA A 1 191 ? 11.101 -0.797 -6.799 1.00 94.44 191 ALA A N 1
ATOM 1467 C CA . ALA A 1 191 ? 10.424 -1.702 -7.726 1.00 94.44 191 ALA A CA 1
ATOM 1468 C C . ALA A 1 191 ? 9.531 -2.743 -7.024 1.00 94.44 191 ALA A C 1
ATOM 1470 O O . ALA A 1 191 ? 8.607 -3.267 -7.647 1.00 94.44 191 ALA A O 1
ATOM 1471 N N . ARG A 1 192 ? 9.799 -3.049 -5.747 1.00 96.50 192 ARG A N 1
ATOM 1472 C CA . ARG A 1 192 ? 9.029 -3.992 -4.919 1.00 96.50 192 ARG A CA 1
ATOM 1473 C C . ARG A 1 192 ? 8.213 -3.323 -3.810 1.00 96.50 192 ARG A C 1
ATOM 1475 O O . ARG A 1 192 ? 7.640 -4.029 -2.978 1.00 96.50 192 ARG A O 1
ATOM 1482 N N . SER A 1 193 ? 8.140 -1.996 -3.794 1.00 96.19 193 SER A N 1
ATOM 1483 C CA . SER A 1 193 ? 7.342 -1.248 -2.823 1.00 96.19 193 SER A CA 1
ATOM 1484 C C . SER A 1 193 ? 5.862 -1.202 -3.203 1.00 96.19 193 SER A C 1
ATOM 1486 O O . SER A 1 193 ? 5.515 -1.174 -4.385 1.00 96.19 193 SER A O 1
ATOM 1488 N N . LEU A 1 194 ? 4.986 -1.098 -2.200 1.00 96.31 194 LEU A N 1
ATOM 1489 C CA . LEU A 1 194 ? 3.642 -0.558 -2.412 1.00 96.31 194 LEU A CA 1
ATOM 1490 C C . LEU A 1 194 ? 3.774 0.972 -2.405 1.00 96.31 194 LEU A C 1
ATOM 1492 O O . LEU A 1 194 ? 4.106 1.550 -1.372 1.00 96.31 194 LEU A O 1
ATOM 1496 N N . ILE A 1 195 ? 3.606 1.632 -3.552 1.00 91.94 195 ILE A N 1
ATOM 1497 C CA . ILE A 1 195 ? 3.859 3.076 -3.678 1.00 91.94 195 ILE A CA 1
ATOM 1498 C C . ILE A 1 195 ? 2.553 3.851 -3.479 1.00 91.94 195 ILE A C 1
ATOM 1500 O O . ILE A 1 195 ? 1.560 3.542 -4.129 1.00 91.94 195 ILE A O 1
ATOM 1504 N N . GLY A 1 196 ? 2.537 4.871 -2.616 1.00 88.50 196 GLY A N 1
ATOM 1505 C CA . GLY A 1 196 ? 1.327 5.678 -2.390 1.00 88.50 196 GLY A CA 1
ATOM 1506 C C . GLY A 1 196 ? 0.157 4.867 -1.818 1.00 88.50 196 GLY A C 1
ATOM 1507 O O . GLY A 1 196 ? -0.991 5.038 -2.231 1.00 88.50 196 GLY A O 1
ATOM 1508 N N . THR A 1 197 ? 0.464 3.932 -0.919 1.00 92.50 197 THR A N 1
ATOM 1509 C CA . THR A 1 197 ? -0.502 3.026 -0.299 1.00 92.50 197 THR A CA 1
ATOM 1510 C C . THR A 1 197 ? -1.525 3.800 0.515 1.00 92.50 197 THR A C 1
ATOM 1512 O O . THR A 1 197 ? -1.163 4.602 1.369 1.00 92.50 197 THR A O 1
ATOM 1515 N N . HIS A 1 198 ? -2.801 3.523 0.274 1.00 90.44 198 HIS A N 1
ATOM 1516 C CA . HIS A 1 198 ? -3.918 4.050 1.048 1.00 90.44 198 HIS A CA 1
ATOM 1517 C C . HIS A 1 198 ? -5.047 3.018 1.116 1.00 90.44 198 HIS A C 1
ATOM 1519 O O . HIS A 1 198 ? -5.117 2.075 0.317 1.00 90.44 198 HIS A O 1
ATOM 1525 N N . ILE A 1 199 ? -5.926 3.177 2.102 1.00 92.19 199 ILE A N 1
ATOM 1526 C CA . ILE A 1 199 ? -6.982 2.211 2.407 1.00 92.19 199 ILE A CA 1
ATOM 1527 C C . ILE A 1 199 ? -8.331 2.916 2.379 1.00 92.19 199 ILE A C 1
ATOM 1529 O O . ILE A 1 199 ? -8.558 3.844 3.145 1.00 92.19 199 ILE A O 1
ATOM 1533 N N . LEU A 1 200 ? -9.254 2.441 1.548 1.00 91.50 200 LEU A N 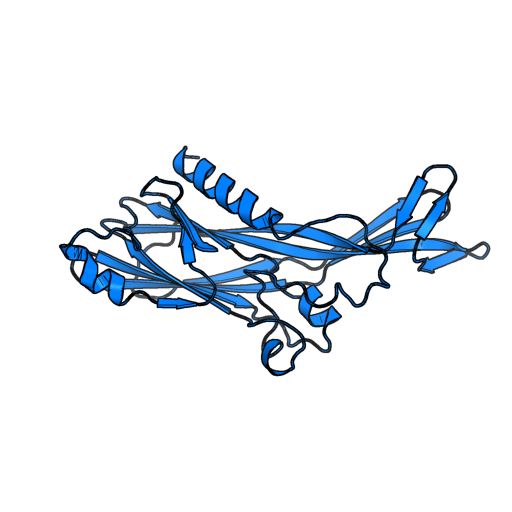1
ATOM 1534 C CA . LEU A 1 200 ? -10.669 2.783 1.662 1.00 91.50 200 LEU A CA 1
ATOM 1535 C C . LEU A 1 200 ? -11.343 1.796 2.606 1.00 91.50 200 LEU A C 1
ATOM 1537 O O . LEU A 1 200 ? -11.118 0.590 2.504 1.00 91.50 200 LEU A O 1
ATOM 1541 N N . ALA A 1 201 ? -12.194 2.297 3.491 1.00 92.38 201 ALA A N 1
ATOM 1542 C CA . ALA A 1 201 ? -12.910 1.476 4.450 1.00 92.38 201 ALA A CA 1
ATOM 1543 C C . ALA A 1 201 ? -14.391 1.854 4.504 1.00 92.38 201 ALA A C 1
ATOM 1545 O O . ALA A 1 201 ? -14.729 3.034 4.583 1.00 92.38 201 ALA A O 1
ATOM 1546 N N . GLU A 1 202 ? -15.268 0.851 4.509 1.00 93.00 202 GLU A N 1
ATOM 1547 C CA . GLU A 1 202 ? -16.715 0.998 4.700 1.00 93.00 202 GLU A CA 1
ATOM 1548 C C . GLU A 1 202 ? -17.208 0.007 5.751 1.00 93.00 202 GLU A C 1
ATOM 1550 O O . GLU A 1 202 ? -16.874 -1.175 5.711 1.00 93.00 202 GLU A O 1
ATOM 1555 N N . VAL A 1 203 ? -18.009 0.477 6.705 1.00 93.56 203 VAL A N 1
ATOM 1556 C CA . VAL A 1 203 ? -18.570 -0.370 7.766 1.00 93.56 203 VAL A CA 1
ATOM 1557 C C . VAL A 1 203 ? -19.975 -0.849 7.427 1.00 93.56 203 VAL A C 1
ATOM 1559 O O . VAL A 1 203 ? -20.777 -0.135 6.830 1.00 93.56 203 VAL A O 1
ATOM 1562 N N . VAL A 1 204 ? -20.306 -2.061 7.869 1.00 92.75 204 VAL A N 1
ATOM 1563 C CA . VAL A 1 204 ? -21.628 -2.663 7.681 1.00 92.75 204 VAL A CA 1
ATOM 1564 C C . VAL A 1 204 ? -22.437 -2.560 8.970 1.00 92.75 204 VAL A C 1
ATOM 1566 O O . VAL A 1 204 ? -22.038 -3.101 10.001 1.00 92.75 204 VAL A O 1
ATOM 1569 N N . GLY A 1 205 ? -23.616 -1.939 8.890 1.00 90.12 205 GLY A N 1
ATOM 1570 C CA . GLY A 1 205 ? -24.600 -1.901 9.982 1.00 90.12 205 GLY A CA 1
ATOM 1571 C C . GLY A 1 205 ? -24.319 -0.880 11.087 1.00 90.12 205 GLY A C 1
ATOM 1572 O O . GLY A 1 205 ? -25.008 -0.899 12.097 1.00 90.12 205 GLY A O 1
ATOM 1573 N N . GLY A 1 206 ? -23.344 0.008 10.896 1.00 92.25 206 GLY A N 1
ATOM 1574 C CA . GLY A 1 206 ? -22.971 1.019 11.879 1.00 92.25 206 GLY A CA 1
ATOM 1575 C C . GLY A 1 206 ? -22.235 2.193 11.248 1.00 92.25 206 GLY A C 1
ATOM 1576 O O . GLY A 1 206 ? -22.386 2.464 10.056 1.00 92.25 206 GLY A O 1
ATOM 1577 N N . GLN A 1 207 ? -21.438 2.888 12.051 1.00 92.62 207 GLN A N 1
ATOM 1578 C CA . GLN A 1 207 ? -20.738 4.103 11.637 1.00 92.62 207 GLN A CA 1
ATOM 1579 C C . GLN A 1 207 ? -19.340 4.196 12.250 1.00 92.62 207 GLN A C 1
ATOM 1581 O O . GLN A 1 207 ? -19.101 3.702 13.348 1.00 92.62 207 GLN A O 1
ATOM 1586 N N . PHE A 1 208 ? -18.426 4.867 11.557 1.00 92.50 208 PHE A N 1
ATOM 1587 C CA . PHE A 1 208 ? -17.169 5.327 12.132 1.00 92.50 208 PHE A CA 1
ATOM 1588 C C . PHE A 1 208 ? -17.425 6.453 13.141 1.00 92.50 208 PHE A C 1
ATOM 1590 O O . PHE A 1 208 ? -18.349 7.260 12.988 1.00 92.50 208 PHE A O 1
ATOM 1597 N N . VAL A 1 209 ? -16.572 6.528 14.157 1.00 91.25 209 VAL A N 1
ATOM 1598 C CA . VAL A 1 209 ? -16.530 7.628 15.124 1.00 91.25 209 VAL A CA 1
ATOM 1599 C C . VAL A 1 209 ? -15.441 8.621 14.715 1.00 91.25 209 VAL A C 1
ATOM 1601 O O . VAL A 1 209 ? -14.345 8.222 14.325 1.00 91.25 209 VAL A O 1
ATOM 1604 N N . SER A 1 210 ? -15.734 9.922 14.826 1.00 87.31 210 SER A N 1
ATOM 1605 C CA . SER A 1 210 ? -14.767 10.988 14.526 1.00 87.31 210 SER A CA 1
ATOM 1606 C C . SER A 1 210 ? -13.545 10.888 15.428 1.00 87.31 210 SER A C 1
ATOM 1608 O O . SER A 1 210 ? -13.698 10.895 16.648 1.00 87.31 210 SER A O 1
ATOM 1610 N N . LEU A 1 211 ? -12.345 10.882 14.846 1.00 86.62 211 LEU A N 1
ATOM 1611 C CA . LEU A 1 211 ? -11.110 11.048 15.619 1.00 86.62 211 LEU A CA 1
ATOM 1612 C C . LEU A 1 211 ? -10.796 12.524 15.910 1.00 86.62 211 LEU A C 1
ATOM 1614 O O . LEU A 1 211 ? -10.133 12.819 16.898 1.00 86.62 211 LEU A O 1
ATOM 1618 N N . LEU A 1 212 ? -11.274 13.445 15.066 1.00 85.31 212 LEU A N 1
ATOM 1619 C CA . LEU A 1 212 ? -11.016 14.885 15.197 1.00 85.31 212 LEU A CA 1
ATOM 1620 C C . LEU A 1 212 ? -12.026 15.570 16.121 1.00 85.31 212 LEU A C 1
ATOM 1622 O O . LEU A 1 212 ? -11.663 16.403 16.943 1.00 85.31 212 LEU A O 1
ATOM 1626 N N . GLU A 1 213 ? -13.296 15.189 15.995 1.00 86.50 213 GLU A N 1
ATOM 1627 C CA . GLU A 1 213 ? -14.414 15.789 16.730 1.00 86.50 213 GLU A CA 1
ATOM 1628 C C . GLU A 1 213 ? -15.264 14.694 17.397 1.00 86.50 213 GLU A C 1
ATOM 1630 O O . GLU A 1 213 ? -16.414 14.459 16.998 1.00 86.50 213 GLU A O 1
ATOM 1635 N N . PRO A 1 214 ? -14.696 13.929 18.350 1.00 88.69 214 PRO A N 1
ATOM 1636 C CA . PRO A 1 214 ? -15.436 12.875 19.029 1.00 88.69 214 PRO A CA 1
ATOM 1637 C C . PRO A 1 214 ? -16.545 13.445 19.915 1.00 88.69 214 PRO A C 1
ATOM 1639 O O . PRO A 1 214 ? -16.401 14.493 20.545 1.00 88.69 214 PRO A O 1
ATOM 1642 N N . ALA A 1 215 ? -17.648 12.701 20.029 1.00 88.88 215 ALA A N 1
ATOM 1643 C CA . ALA A 1 215 ? -18.619 12.953 21.089 1.00 88.88 215 ALA A CA 1
ATOM 1644 C C . ALA A 1 215 ? -17.951 12.747 22.467 1.00 88.88 215 ALA A C 1
ATOM 1646 O O . ALA A 1 215 ? -17.095 11.865 22.579 1.00 88.88 215 ALA A O 1
ATOM 1647 N N . PRO A 1 216 ? -18.367 13.460 23.534 1.00 92.12 216 PRO A N 1
ATOM 1648 C CA . PRO A 1 216 ? -17.711 13.380 24.845 1.00 92.12 216 PRO A CA 1
ATOM 1649 C C . PRO A 1 216 ? -17.557 11.956 25.399 1.00 92.12 216 PRO A C 1
ATOM 1651 O O . PRO A 1 216 ? -16.532 11.633 25.992 1.00 92.12 216 PRO A O 1
ATOM 1654 N N . ALA A 1 217 ? -18.542 11.085 25.152 1.00 90.81 217 ALA A N 1
ATOM 1655 C CA . ALA A 1 217 ? -18.509 9.683 25.571 1.00 90.81 217 ALA A CA 1
ATOM 1656 C C . ALA A 1 217 ? -17.426 8.848 24.857 1.00 90.81 217 ALA A C 1
ATOM 1658 O O . ALA A 1 217 ? -16.960 7.856 25.407 1.00 90.81 217 ALA A O 1
ATOM 1659 N N . ALA A 1 218 ? -17.001 9.251 23.656 1.00 92.50 218 ALA A N 1
ATOM 1660 C CA . ALA A 1 218 ? -16.001 8.549 22.854 1.00 92.50 218 ALA A CA 1
ATOM 1661 C C . ALA A 1 218 ? -14.580 9.121 23.007 1.00 92.50 218 ALA A C 1
ATOM 1663 O O . ALA A 1 218 ? -13.621 8.473 22.588 1.00 92.50 218 ALA A O 1
ATOM 1664 N N . SER A 1 219 ? -14.414 10.307 23.612 1.00 92.88 219 SER A N 1
ATOM 1665 C CA . SER A 1 219 ? -13.120 11.005 23.688 1.00 92.88 219 SER A CA 1
ATOM 1666 C C . SER A 1 219 ? -12.015 10.167 24.329 1.00 92.88 219 SER A C 1
ATOM 1668 O O . SER A 1 219 ? -10.890 10.161 23.835 1.00 92.88 219 SER A O 1
ATOM 1670 N N . GLY A 1 220 ? -12.331 9.417 25.390 1.00 94.31 220 GLY A N 1
ATOM 1671 C CA . GLY A 1 220 ? -11.352 8.549 26.051 1.00 94.31 220 GLY A CA 1
ATOM 1672 C C . GLY A 1 220 ? -10.903 7.378 25.174 1.00 94.31 220 GLY A C 1
ATOM 1673 O O . GLY A 1 220 ? -9.730 7.011 25.180 1.00 94.31 220 GLY A O 1
ATOM 1674 N N . SER A 1 221 ? -11.814 6.791 24.398 1.00 95.00 221 SER A N 1
ATOM 1675 C CA . SER A 1 221 ? -11.481 5.714 23.463 1.00 95.00 221 SER A CA 1
ATOM 1676 C C . SER A 1 221 ? -10.687 6.253 22.270 1.00 95.00 221 SER A C 1
ATOM 1678 O O . SER A 1 221 ? -9.694 5.641 21.872 1.00 95.00 221 SER A O 1
ATOM 1680 N N . VAL A 1 222 ? -11.053 7.427 21.745 1.00 92.69 222 VAL A N 1
ATOM 1681 C CA . VAL A 1 222 ? -10.332 8.088 20.645 1.00 92.69 222 VAL A CA 1
ATOM 1682 C C . VAL A 1 222 ? -8.908 8.452 21.048 1.00 92.69 222 VAL A C 1
ATOM 1684 O O . VAL A 1 222 ? -7.986 8.201 20.278 1.00 92.69 222 VAL A O 1
ATOM 1687 N N . SER A 1 223 ? -8.687 8.953 22.267 1.00 93.38 223 SER A N 1
ATOM 1688 C CA . SER A 1 223 ? -7.341 9.329 22.724 1.00 93.38 223 SER A CA 1
ATOM 1689 C C . SER A 1 223 ? -6.373 8.146 22.840 1.00 93.38 223 SER A C 1
ATOM 1691 O O . SER A 1 223 ? -5.169 8.352 22.949 1.00 93.38 223 SER A O 1
ATOM 1693 N N . ARG A 1 224 ? -6.883 6.907 22.841 1.00 95.00 224 ARG A N 1
ATOM 1694 C CA . ARG A 1 224 ? -6.073 5.679 22.817 1.00 95.00 224 ARG A CA 1
ATOM 1695 C C . ARG A 1 224 ? -5.825 5.146 21.403 1.00 95.00 224 ARG A C 1
ATOM 1697 O O . ARG A 1 224 ? -5.091 4.177 21.252 1.00 95.00 224 ARG A O 1
ATOM 1704 N N . CYS A 1 225 ? -6.466 5.704 20.371 1.00 94.50 225 CYS A N 1
ATOM 1705 C CA . CYS A 1 225 ? -6.203 5.321 18.982 1.00 94.50 225 CYS A CA 1
ATOM 1706 C C . CYS A 1 225 ? -4.799 5.748 18.571 1.00 94.50 225 CYS A C 1
ATOM 1708 O O . CYS A 1 225 ? -4.401 6.897 18.749 1.00 94.50 225 CYS A O 1
ATOM 1710 N N . THR A 1 226 ? -4.068 4.810 17.982 1.00 94.50 226 THR A N 1
ATOM 1711 C CA . THR A 1 226 ? -2.728 5.038 17.452 1.00 94.50 226 THR A CA 1
ATOM 1712 C C . THR A 1 226 ? -2.752 5.023 15.934 1.00 94.50 226 THR A C 1
ATOM 1714 O O . THR A 1 226 ? -3.501 4.264 15.320 1.00 94.50 226 THR A O 1
ATOM 1717 N N . GLN A 1 227 ? -1.928 5.882 15.339 1.00 92.38 227 GLN A N 1
ATOM 1718 C CA . GLN A 1 227 ? -1.716 5.957 13.899 1.00 92.38 227 GLN A CA 1
ATOM 1719 C C . GLN A 1 227 ? -0.222 5.839 13.619 1.00 92.38 227 GLN A C 1
ATOM 1721 O O . GLN A 1 227 ? 0.597 6.425 14.328 1.00 92.38 227 GLN A O 1
ATOM 1726 N N . HIS A 1 228 ? 0.133 5.101 12.578 1.00 93.81 228 HIS A N 1
ATOM 1727 C CA . HIS A 1 228 ? 1.499 4.960 12.104 1.00 93.81 228 HIS A CA 1
ATOM 1728 C C . HIS A 1 228 ? 1.509 5.069 10.582 1.00 93.81 228 HIS A C 1
ATOM 1730 O O . HIS A 1 228 ? 1.093 4.141 9.889 1.00 93.81 228 HIS A O 1
ATOM 1736 N N . ARG A 1 229 ? 1.966 6.220 10.068 1.00 89.94 229 ARG A N 1
ATOM 1737 C CA . ARG A 1 229 ? 2.041 6.518 8.622 1.00 89.94 229 ARG A CA 1
ATOM 1738 C C . ARG A 1 229 ? 0.702 6.342 7.872 1.00 89.94 229 ARG A C 1
ATOM 1740 O O . ARG A 1 229 ? 0.718 6.134 6.669 1.00 89.94 229 ARG A O 1
ATOM 1747 N N . CYS A 1 230 ? -0.428 6.365 8.584 1.00 88.44 230 CYS A N 1
ATOM 1748 C CA . CYS A 1 230 ? -1.768 6.123 8.053 1.00 88.44 230 CYS A CA 1
ATOM 1749 C C . CYS A 1 230 ? -2.793 6.825 8.944 1.00 88.44 230 CYS A C 1
ATOM 1751 O O . CYS A 1 230 ? -2.967 6.440 10.100 1.00 88.44 230 CYS A O 1
ATOM 1753 N N . PHE A 1 231 ? -3.453 7.859 8.436 1.00 83.62 231 PHE A N 1
ATOM 1754 C CA . PHE A 1 231 ? -4.386 8.682 9.197 1.00 83.62 231 PHE A CA 1
ATOM 1755 C C . PHE A 1 231 ? -5.776 8.631 8.559 1.00 83.62 231 PHE A C 1
ATOM 1757 O O . PHE A 1 231 ? -5.923 8.968 7.382 1.00 83.62 231 PHE A O 1
ATOM 1764 N N . PRO A 1 232 ? -6.820 8.237 9.312 1.00 80.38 232 PRO A N 1
ATOM 1765 C CA . PRO A 1 232 ? -8.187 8.276 8.814 1.00 80.38 232 PRO A CA 1
ATOM 1766 C C . PRO A 1 232 ? -8.611 9.712 8.500 1.00 80.38 232 PRO A C 1
ATOM 1768 O O . PRO A 1 232 ? -8.681 10.561 9.391 1.00 80.38 232 PRO A O 1
ATOM 1771 N N . CYS A 1 233 ? -8.926 9.982 7.239 1.00 72.44 233 CYS A N 1
ATOM 1772 C CA . CYS A 1 233 ? -9.533 11.224 6.800 1.00 72.44 233 CYS A CA 1
ATOM 1773 C C . CYS A 1 233 ? -10.967 10.971 6.325 1.00 72.44 233 CYS A C 1
ATOM 1775 O O . CYS A 1 233 ? -11.315 9.969 5.682 1.00 72.44 233 CYS A O 1
ATOM 1777 N N . TRP A 1 234 ? -11.851 11.875 6.738 1.00 66.38 234 TRP A N 1
ATOM 1778 C CA . TRP A 1 234 ? -13.282 11.684 6.579 1.00 66.38 234 TRP A CA 1
ATOM 1779 C C . TRP A 1 234 ? -13.804 12.538 5.426 1.00 66.38 234 TRP A C 1
ATOM 1781 O O . TRP A 1 234 ? -13.796 13.762 5.538 1.00 66.38 234 TRP A O 1
ATOM 1791 N N . PRO A 1 235 ? -14.349 11.945 4.350 1.00 54.59 235 PRO A N 1
ATOM 1792 C CA . PRO A 1 235 ? -14.988 12.701 3.267 1.00 54.59 235 PRO A CA 1
ATOM 1793 C C . PRO A 1 235 ? -16.385 13.260 3.632 1.00 54.59 235 PRO A C 1
ATOM 1795 O O . PRO A 1 235 ? -17.186 13.561 2.747 1.00 54.59 235 PRO A O 1
ATOM 1798 N N . GLY A 1 236 ? -16.722 13.372 4.925 1.00 52.53 236 GLY A N 1
ATOM 1799 C CA . GLY A 1 236 ? -17.988 13.948 5.398 1.00 52.53 236 GLY A CA 1
ATOM 1800 C C . GLY A 1 236 ? -19.184 12.986 5.499 1.00 52.53 236 GLY A C 1
ATOM 1801 O O . GLY A 1 236 ? -20.313 13.456 5.619 1.00 52.53 236 GLY A O 1
ATOM 1802 N N . HIS A 1 237 ? -18.987 11.658 5.465 1.00 59.06 237 HIS A N 1
ATOM 1803 C CA . HIS A 1 237 ? -20.061 10.677 5.703 1.00 59.06 237 HIS A CA 1
ATOM 1804 C C . HIS A 1 237 ? -19.608 9.513 6.586 1.00 59.06 237 HIS A C 1
ATOM 1806 O O . HIS A 1 237 ? -18.600 8.869 6.310 1.00 59.06 237 HIS A O 1
ATOM 1812 N N . ARG A 1 238 ? -20.399 9.171 7.609 1.00 66.25 238 ARG A N 1
ATOM 1813 C CA . ARG A 1 238 ? -19.928 8.301 8.693 1.00 66.25 238 ARG A CA 1
ATOM 1814 C C . ARG A 1 238 ? -19.796 6.811 8.382 1.00 66.25 238 ARG A C 1
ATOM 1816 O O . ARG A 1 238 ? -19.230 6.089 9.186 1.00 66.25 238 ARG A O 1
ATOM 1823 N N . ALA A 1 239 ? -20.267 6.353 7.227 1.00 63.97 239 ALA A N 1
ATOM 1824 C CA . ALA A 1 239 ? -20.156 4.950 6.816 1.00 63.97 239 ALA A CA 1
ATOM 1825 C C . ALA A 1 239 ? -18.873 4.608 6.035 1.00 63.97 239 ALA A C 1
ATOM 1827 O O . ALA A 1 239 ? -18.557 3.428 5.937 1.00 63.97 239 ALA A O 1
ATOM 1828 N N . ALA A 1 240 ? -18.142 5.599 5.497 1.00 64.44 240 ALA A N 1
ATOM 1829 C CA . ALA A 1 240 ? -16.935 5.377 4.694 1.00 64.44 240 ALA A CA 1
ATOM 1830 C C . ALA A 1 240 ? -15.812 6.372 5.041 1.00 64.44 240 ALA A C 1
ATOM 1832 O O . ALA A 1 240 ? -16.075 7.547 5.304 1.00 64.44 240 ALA A O 1
ATOM 1833 N N . THR A 1 241 ? -14.560 5.917 5.017 1.00 70.62 241 THR A N 1
ATOM 1834 C CA . THR A 1 241 ? -13.357 6.734 5.255 1.00 70.62 241 THR A CA 1
ATOM 1835 C C . THR A 1 241 ? -12.225 6.290 4.333 1.00 70.62 241 THR A C 1
ATOM 1837 O O . THR A 1 241 ? -12.253 5.182 3.795 1.00 70.62 241 THR A O 1
ATOM 1840 N N . THR A 1 242 ? -11.244 7.165 4.128 1.00 67.56 242 THR A N 1
ATOM 1841 C CA . THR A 1 242 ? -9.963 6.800 3.524 1.00 67.56 242 THR A CA 1
ATOM 1842 C C . THR A 1 242 ? -8.863 7.003 4.553 1.00 67.56 242 THR A C 1
ATOM 1844 O O . THR A 1 242 ? -8.936 7.920 5.365 1.00 67.56 242 THR A O 1
ATOM 1847 N N . CYS A 1 243 ? -7.877 6.119 4.573 1.00 69.19 243 CYS A N 1
ATOM 1848 C CA . CYS A 1 243 ? -6.717 6.216 5.442 1.00 69.19 243 CYS A CA 1
ATOM 1849 C C . CYS A 1 243 ? -5.479 6.362 4.558 1.00 69.19 243 CYS A C 1
ATOM 1851 O O . CYS A 1 243 ? -5.200 5.472 3.748 1.00 69.19 243 CYS A O 1
ATOM 1853 N N . CYS A 1 244 ? -4.798 7.498 4.697 1.00 63.31 244 CYS A N 1
ATOM 1854 C CA . CYS A 1 244 ? -3.662 7.909 3.873 1.00 63.31 244 CYS A CA 1
ATOM 1855 C C . CYS A 1 244 ? -2.414 8.145 4.725 1.00 63.31 244 CYS A C 1
ATOM 1857 O O . CYS A 1 244 ? -2.574 8.528 5.908 1.00 63.31 244 CYS A O 1
#

Foldseek 3Di:
DDPQLVLQVVVLVCLQPVLDPPDDDQPPDPVPLDRPFQPKAWAPCCVVVVQDDHQKWKWKFKWAQFFFKKKKKKFKAKKFKWWWFADPVGDTHTDQWDDDPVGIDGGDIDIDMDMDIDDSGGADQDKDKDKRKDDWDWDWADDPRTIIIITAHIAIKIWIWHWDDDDNMIMIMIMIGGHDDHAPHNVRGRSHIRGSIKMKMFTHRTFIADLVDGDPVCPVVSVPIDTGSWDWDRSPDGGITMID

Sequence (244 aa):
MTSSWDRARAVADAVLYEGYLLYPYRGTSSKNQSRWQFGVLGPPGAADAGLGEDDTMAAQFLVDGARAITLVVRFLQLQHRRAERARAGGGFEPVAELTTASGSWLSWDEAVECERSFGPLAFEDQPWRLPVLAQEASDVESVDGGRLVRHRRQVRGELSVSCEPDGELRRVSLRVTNVGPSACDKNDAIARSLIGTHILAEVVGGQFVSLLEPAPAASGSVSRCTQHRCFPCWPGHRAATTCC

Radius of gyration: 21.16 Å; chains: 1; bounding box: 47×30×64 Å